Protein AF-A0AAN9UY65-F1 (afdb_monomer)

Nearest PDB structures (foldseek):
  5ulh-assembly1_C  TM=8.380E-01  e=9.231E-03  Homo sapiens
  7ynx-assembly2_B  TM=7.783E-01  e=1.994E-02  Homo sapiens
  9dgg-assembly1_K  TM=6.405E-01  e=1.273E-02  Homo sapiens
  8grm-assembly1_M  TM=5.907E-01  e=2.418E-02  Homo sapiens
  4wz0-assembly1_A  TM=4.725E-01  e=8.731E-02  Legionella pneumophila str. Paris

Radius of gyration: 36.53 Å; Cα contacts (8 Å, |Δi|>4): 226; chains: 1; bounding box: 72×38×144 Å

pLDDT: mean 71.81, std 20.82, range [30.22, 96.44]

InterPro domains:
  IPR001841 Zinc finger, RING-type [PS50089] (54-108)
  IPR001841 Zinc finger, RING-type [SM00184] (54-107)
  IPR013083 Zinc finger, RING/FYVE/PHD-type [G3DSA:3.30.40.10] (15-112)
  IPR024766 Zinc finger, RING-H2-type [PF12678] (54-108)

Solvent-accessible surface area (backbone atoms only — not comparable to full-atom values): 13837 Å² total; per-residue (Å²): 140,81,83,79,78,82,79,79,79,79,77,78,74,76,66,55,82,57,52,71,41,58,67,42,44,46,67,72,56,49,71,50,34,46,87,76,23,44,75,56,87,66,55,97,63,45,51,66,39,56,55,23,43,16,84,82,78,61,84,33,28,38,40,56,64,36,57,93,86,37,71,76,51,92,75,35,33,60,39,20,25,50,45,73,84,39,43,44,31,30,36,70,58,48,54,59,48,49,76,81,35,83,42,39,90,87,80,59,51,55,51,55,30,93,93,37,75,60,72,72,58,80,38,48,77,66,56,51,88,52,42,23,56,55,42,33,52,51,52,60,56,69,70,49,79,35,53,79,57,62,78,74,63,80,82,79,68,79,79,77,74,76,82,78,78,79,84,80,84,80,84,78,82,83,86,89,85,87,83,82,89,84,84,87,80,86,84,88,86,89,87,86,82,86,89,83,86,88,84,90,87,89,88,86,84,87,79,83,135

Secondary structure (DSSP, 8-state):
--------------PPPPEEE---BHHHHHTTB-TTSPBS---TT--EEE--B-TTT-SSB-S---TTT----TTSPS-EEE-TTSBEEEHHHHHHHHHH-SS-TTT----EETTEEPP--EES-S-TTTHHHHHHHHHHHHTSPPTTTTTSS---PPP-PPPPPPPPPP---------------------------------------

Foldseek 3Di:
DDDPDDDPPPPPPPQPDEAEDAAQQQVVVLVQADLLQAGPDDDVSYHYAYQHAAPQPSQAGELQGNLVPDWRDPRHAAWWFAALRRGIHRPVRVVVVCVPAQADPPPRDGSAAPVGHDDRDTANPDTNVCNSVVSNVVVVSNVDNGRVRVVPDPPPDDPPDDDDDDDDDDDDDDDDDDDDDDDYDDDDDDDDDDDDDDDDDDDDDDDDD

Mean predicted aligned error: 17.43 Å

Structure (mmCIF, N/CA/C/O backbone):
data_AF-A0AAN9UY65-F1
#
_entry.id   AF-A0AAN9UY65-F1
#
loop_
_atom_site.group_PDB
_atom_site.id
_atom_site.type_symbol
_atom_site.label_atom_id
_atom_site.label_alt_id
_atom_site.label_comp_id
_atom_site.label_asym_id
_atom_site.label_entity_id
_atom_site.label_seq_id
_atom_site.pdbx_PDB_ins_code
_atom_site.Cartn_x
_atom_site.Cartn_y
_atom_site.Cartn_z
_atom_site.occupancy
_atom_site.B_iso_or_equiv
_atom_site.auth_seq_id
_atom_site.auth_comp_id
_atom_site.auth_asym_id
_atom_site.auth_atom_id
_atom_site.pdbx_PDB_model_num
ATOM 1 N N . MET A 1 1 ? -27.401 3.797 62.792 1.00 40.25 1 MET A N 1
ATOM 2 C CA . MET A 1 1 ? -27.714 4.320 61.440 1.00 40.25 1 MET A CA 1
ATOM 3 C C . MET A 1 1 ? -26.490 4.017 60.617 1.00 40.25 1 MET A C 1
ATOM 5 O O . MET A 1 1 ? -25.556 4.807 60.569 1.00 40.25 1 MET A O 1
ATOM 9 N N . ASP A 1 2 ? -26.460 2.801 60.101 1.00 40.91 2 ASP A N 1
ATOM 10 C CA . ASP A 1 2 ? -25.235 2.157 59.663 1.00 40.91 2 ASP A CA 1
ATOM 11 C C . ASP A 1 2 ? -25.218 2.195 58.144 1.00 40.91 2 ASP A C 1
ATOM 13 O O . ASP A 1 2 ? -25.876 1.404 57.472 1.00 40.91 2 ASP A O 1
ATOM 17 N N . HIS A 1 3 ? -24.511 3.184 57.602 1.00 45.97 3 HIS A N 1
ATOM 18 C CA . HIS A 1 3 ? -24.307 3.298 56.167 1.00 45.97 3 HIS A CA 1
ATOM 19 C C . HIS A 1 3 ? -23.228 2.304 55.737 1.00 45.97 3 HIS A C 1
ATOM 21 O O . HIS A 1 3 ? -22.036 2.605 55.754 1.00 45.97 3 HIS A O 1
ATOM 27 N N . GLN A 1 4 ? -23.661 1.102 55.355 1.00 43.66 4 GLN A N 1
ATOM 28 C CA . GLN A 1 4 ? -22.825 0.179 54.597 1.00 43.66 4 GLN A CA 1
ATOM 29 C C . GLN A 1 4 ? -22.599 0.759 53.198 1.00 43.66 4 GLN A C 1
ATOM 31 O O . GLN A 1 4 ? -23.492 0.754 52.355 1.00 43.66 4 GLN A O 1
ATOM 36 N N . THR A 1 5 ? -21.400 1.288 52.963 1.00 51.50 5 THR A N 1
ATOM 37 C CA . THR A 1 5 ? -20.967 1.732 51.636 1.00 51.50 5 THR A CA 1
ATOM 38 C C . THR A 1 5 ? -20.728 0.511 50.751 1.00 51.50 5 THR A C 1
ATOM 40 O O . THR A 1 5 ? -19.749 -0.211 50.950 1.00 51.50 5 THR A O 1
ATOM 43 N N . GLU A 1 6 ? -21.595 0.284 49.763 1.00 47.38 6 GLU A N 1
ATOM 44 C CA . GLU A 1 6 ? -21.365 -0.727 48.728 1.00 47.38 6 GLU A CA 1
ATOM 45 C C . GLU A 1 6 ? -20.066 -0.423 47.969 1.00 47.38 6 GLU A C 1
ATOM 47 O O . GLU A 1 6 ? -19.933 0.600 47.292 1.00 47.38 6 GLU A O 1
ATOM 52 N N . GLN A 1 7 ? -19.088 -1.324 48.074 1.00 45.47 7 GLN A N 1
ATOM 53 C CA . GLN A 1 7 ? -17.876 -1.258 47.266 1.00 45.47 7 GLN A CA 1
ATOM 54 C C . GLN A 1 7 ? -18.204 -1.704 45.840 1.00 45.47 7 GLN A C 1
ATOM 56 O O . GLN A 1 7 ? -18.296 -2.897 45.549 1.00 45.47 7 GLN A O 1
ATOM 61 N N . ILE A 1 8 ? -18.367 -0.731 44.943 1.00 49.31 8 ILE A N 1
ATOM 62 C CA . ILE A 1 8 ? -18.559 -0.976 43.512 1.00 49.31 8 ILE A CA 1
ATOM 63 C C . ILE A 1 8 ? -17.278 -1.611 42.958 1.00 49.31 8 ILE A C 1
ATOM 65 O O . ILE A 1 8 ? -16.269 -0.939 42.739 1.00 49.31 8 ILE A O 1
ATOM 69 N N . HIS A 1 9 ? -17.325 -2.925 42.742 1.00 41.69 9 HIS A N 1
ATOM 70 C CA . HIS A 1 9 ? -16.196 -3.722 42.273 1.00 41.69 9 HIS A CA 1
ATOM 71 C C . HIS A 1 9 ? -15.925 -3.443 40.784 1.00 41.69 9 HIS A C 1
ATOM 73 O O . HIS A 1 9 ? -16.392 -4.171 39.902 1.00 41.69 9 HIS A O 1
ATOM 79 N N . PHE A 1 10 ? -15.163 -2.382 40.498 1.00 41.84 10 PHE A N 1
ATOM 80 C CA . PHE A 1 10 ? -14.649 -2.094 39.158 1.00 41.84 10 PHE A CA 1
ATOM 81 C C . PHE A 1 10 ? -13.774 -3.263 38.687 1.00 41.84 10 PHE A C 1
ATOM 83 O O . PHE A 1 10 ? -12.593 -3.356 39.016 1.00 41.84 10 PHE A O 1
ATOM 90 N N . HIS A 1 11 ? -14.364 -4.168 37.906 1.00 42.75 11 HIS A N 1
ATOM 91 C CA . HIS A 1 11 ? -13.610 -5.161 37.157 1.00 42.75 11 HIS A CA 1
ATOM 92 C C . HIS A 1 11 ? -12.842 -4.421 36.067 1.00 42.75 11 HIS A C 1
ATOM 94 O O . HIS A 1 11 ? -13.397 -4.061 35.027 1.00 42.75 11 HIS A O 1
ATOM 100 N N . SER A 1 12 ? -11.561 -4.161 36.324 1.00 51.19 12 SER A N 1
ATOM 101 C CA . SER A 1 12 ? -10.628 -3.687 35.314 1.00 51.19 12 SER A CA 1
ATOM 102 C C . SER A 1 12 ? -10.428 -4.807 34.296 1.00 51.19 12 SER A C 1
ATOM 104 O O . SER A 1 12 ? -9.550 -5.656 34.463 1.00 51.19 12 SER A O 1
ATOM 106 N N . TYR A 1 13 ? -11.260 -4.827 33.256 1.00 50.50 13 TYR A N 1
ATOM 107 C CA . TYR A 1 13 ? -10.994 -5.621 32.068 1.00 50.50 13 TYR A CA 1
ATOM 108 C C . TYR A 1 13 ? -9.688 -5.104 31.469 1.00 50.50 13 TYR A C 1
ATOM 110 O O . TYR A 1 1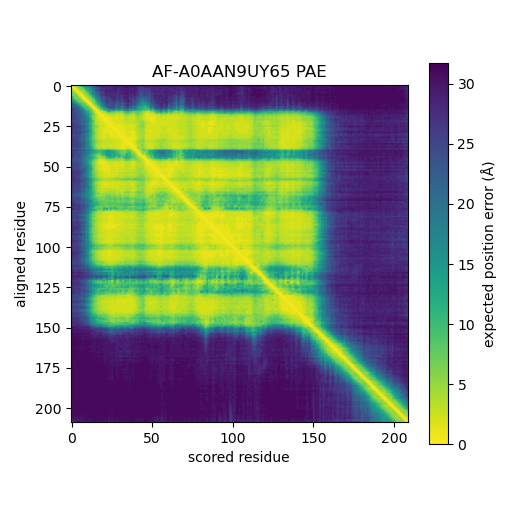3 ? -9.655 -4.036 30.858 1.00 50.50 13 TYR A O 1
ATOM 118 N N . ALA A 1 14 ? -8.601 -5.841 31.694 1.00 53.56 14 ALA A N 1
ATOM 119 C CA . ALA A 1 14 ? -7.383 -5.656 30.932 1.00 53.56 14 ALA A CA 1
ATOM 120 C C . ALA A 1 14 ? -7.750 -5.931 29.472 1.00 53.56 14 ALA A C 1
ATOM 122 O O . ALA A 1 14 ? -8.108 -7.054 29.126 1.00 53.56 14 ALA A O 1
ATOM 123 N N . ALA A 1 15 ? -7.758 -4.886 28.645 1.00 60.56 15 ALA A N 1
ATOM 124 C CA . ALA A 1 15 ? -7.915 -5.061 27.213 1.00 60.56 15 ALA A CA 1
ATOM 125 C C . ALA A 1 15 ? -6.692 -5.839 26.716 1.00 60.56 15 ALA A C 1
ATOM 127 O O . ALA A 1 15 ? -5.563 -5.410 26.967 1.00 60.56 15 ALA A O 1
ATOM 128 N N . ASP A 1 16 ? -6.923 -6.975 26.055 1.00 67.50 16 ASP A N 1
ATOM 129 C CA . ASP A 1 16 ? -5.848 -7.767 25.462 1.00 67.50 16 ASP A CA 1
ATOM 130 C C . ASP A 1 16 ? -5.015 -6.887 24.520 1.00 67.50 16 ASP A C 1
ATOM 132 O O . ASP A 1 16 ? -5.551 -6.024 23.813 1.00 67.50 16 ASP A O 1
ATOM 136 N N . GLU A 1 17 ? -3.694 -7.092 24.505 1.00 76.56 17 GLU A N 1
ATOM 137 C CA . GLU A 1 17 ? -2.816 -6.301 23.643 1.00 76.56 17 GLU A CA 1
ATOM 138 C C . GLU A 1 17 ? -3.248 -6.430 22.169 1.00 76.56 17 GLU A C 1
ATOM 140 O O . GLU A 1 17 ? -3.499 -7.539 21.678 1.00 76.56 17 GLU A O 1
ATOM 145 N N . PRO A 1 18 ? -3.342 -5.312 21.425 1.00 85.38 18 PRO A N 1
ATOM 146 C CA . PRO A 1 18 ? -3.857 -5.341 20.067 1.00 85.38 18 PRO A CA 1
ATOM 147 C C . PRO A 1 18 ? -2.936 -6.136 19.146 1.00 85.38 18 PRO A C 1
ATOM 149 O O . PRO A 1 18 ? -1.711 -5.977 19.167 1.00 85.38 18 PRO A O 1
ATOM 152 N N . ARG A 1 19 ? -3.519 -6.936 18.245 1.00 88.94 19 ARG A N 1
ATOM 153 C CA . ARG A 1 19 ? -2.729 -7.685 17.261 1.00 88.94 19 ARG A CA 1
ATOM 154 C C . ARG A 1 19 ? -2.054 -6.721 16.294 1.00 88.94 19 ARG A C 1
ATOM 156 O O . ARG A 1 19 ? -2.689 -6.152 15.404 1.00 88.94 19 ARG A O 1
ATOM 163 N N . LYS A 1 20 ? -0.743 -6.578 16.453 1.00 91.75 20 LYS A N 1
ATOM 164 C CA . LYS A 1 20 ? 0.109 -5.764 15.592 1.00 91.75 20 LYS A CA 1
ATOM 165 C C . LYS A 1 20 ? 0.406 -6.494 14.276 1.00 91.75 20 LYS A C 1
ATOM 167 O O . LYS A 1 20 ? 0.669 -7.696 14.268 1.00 91.75 20 LYS A O 1
ATOM 172 N N . VAL A 1 21 ? 0.362 -5.769 13.161 1.00 93.56 21 VAL A N 1
ATOM 173 C CA . VAL A 1 21 ? 0.676 -6.268 11.812 1.00 93.56 21 VAL A CA 1
ATOM 174 C C . VAL A 1 21 ? 1.764 -5.383 11.211 1.00 93.56 21 VAL A C 1
ATOM 176 O O . VAL A 1 21 ? 1.535 -4.200 10.970 1.00 93.56 21 VAL A O 1
ATOM 179 N N . GLU A 1 22 ? 2.945 -5.961 10.983 1.00 94.75 22 GLU A N 1
ATOM 180 C CA . GLU A 1 22 ? 4.178 -5.232 10.619 1.00 94.75 22 GLU A CA 1
ATOM 181 C C . GLU A 1 22 ? 4.760 -5.652 9.252 1.00 94.75 22 GLU A C 1
ATOM 183 O O . GLU A 1 22 ? 5.847 -5.236 8.862 1.00 94.75 22 GLU A O 1
ATOM 188 N N . THR A 1 23 ? 4.043 -6.493 8.503 1.00 95.56 23 THR A N 1
ATOM 189 C CA . THR A 1 23 ? 4.459 -6.977 7.176 1.00 95.56 23 THR A CA 1
ATOM 190 C C . THR A 1 23 ? 4.170 -5.944 6.090 1.00 95.56 23 THR A C 1
ATOM 192 O O . THR A 1 23 ? 3.098 -5.352 6.092 1.00 95.56 23 THR A O 1
ATOM 195 N N . ASN A 1 24 ? 5.070 -5.747 5.119 1.00 94.81 24 ASN A N 1
ATOM 196 C CA . ASN A 1 24 ? 4.785 -4.927 3.931 1.00 94.81 24 ASN A CA 1
ATOM 197 C C . ASN A 1 24 ? 4.210 -5.738 2.751 1.00 94.81 24 ASN A C 1
ATOM 199 O O . ASN A 1 24 ? 4.043 -5.196 1.656 1.00 94.81 24 ASN A O 1
ATOM 203 N N . ASN A 1 25 ? 3.916 -7.026 2.960 1.00 95.12 25 ASN A N 1
ATOM 204 C CA . ASN A 1 25 ? 3.235 -7.881 1.994 1.00 95.12 25 ASN A CA 1
ATOM 205 C C . ASN A 1 25 ? 1.714 -7.690 2.104 1.00 95.12 25 ASN A C 1
ATOM 207 O O . ASN A 1 25 ? 1.067 -8.190 3.024 1.00 95.12 25 ASN A O 1
ATOM 211 N N . ILE A 1 26 ? 1.140 -6.993 1.128 1.00 93.44 26 ILE A N 1
ATOM 212 C CA . ILE A 1 26 ? -0.278 -6.639 1.079 1.00 93.44 26 ILE A CA 1
ATOM 213 C C . ILE A 1 26 ? -1.182 -7.867 1.014 1.00 93.44 26 ILE A C 1
ATOM 215 O O . ILE A 1 26 ? -2.260 -7.821 1.590 1.00 93.44 26 ILE A O 1
ATOM 219 N N . HIS A 1 27 ? -0.759 -8.989 0.424 1.00 92.88 27 HIS A N 1
ATOM 220 C CA . HIS A 1 27 ? -1.598 -10.194 0.415 1.00 92.88 27 HIS A CA 1
ATOM 221 C C . HIS A 1 27 ? -1.936 -10.665 1.841 1.00 92.88 27 HIS A C 1
ATOM 223 O O . HIS A 1 27 ? -3.094 -10.957 2.115 1.00 92.88 27 HIS A O 1
ATOM 229 N N . GLN A 1 28 ? -0.963 -10.626 2.761 1.00 93.81 28 GLN A N 1
ATOM 230 C CA . GLN A 1 28 ? -1.156 -10.970 4.179 1.00 93.81 28 GLN A CA 1
ATOM 231 C C . GLN A 1 28 ? -2.003 -9.929 4.924 1.00 93.81 28 GLN A C 1
ATOM 233 O O . GLN A 1 28 ? -2.725 -10.250 5.861 1.00 93.81 28 GLN A O 1
ATOM 238 N N . ILE A 1 29 ? -1.920 -8.662 4.518 1.00 93.38 29 ILE A N 1
ATOM 239 C CA . ILE A 1 29 ? -2.721 -7.578 5.094 1.00 93.38 29 ILE A CA 1
ATOM 240 C C . ILE A 1 29 ? -4.186 -7.687 4.648 1.00 93.38 29 ILE A C 1
ATOM 242 O O . ILE A 1 29 ? -5.092 -7.483 5.452 1.00 93.38 29 ILE A O 1
ATOM 246 N N . LEU A 1 30 ? -4.436 -8.043 3.387 1.00 92.62 30 LEU A N 1
ATOM 247 C CA . LEU A 1 30 ? -5.781 -8.181 2.825 1.00 92.62 30 LEU A CA 1
ATOM 248 C C . LEU A 1 30 ? -6.577 -9.344 3.437 1.00 92.62 30 LEU A C 1
ATOM 250 O O . LEU A 1 30 ? -7.805 -9.325 3.379 1.00 92.62 30 LEU A O 1
ATOM 254 N N . GLU A 1 31 ? -5.919 -10.306 4.091 1.00 92.88 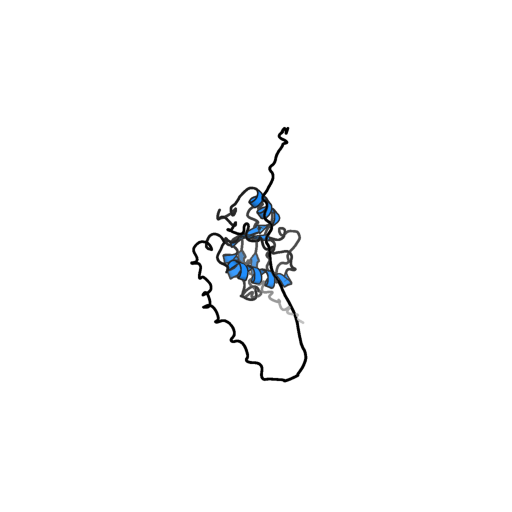31 GLU A N 1
ATOM 255 C CA . GLU A 1 31 ? -6.584 -11.352 4.884 1.00 92.88 31 GLU A CA 1
ATOM 256 C C . GLU A 1 31 ? -7.465 -10.764 6.000 1.00 92.88 31 GLU A C 1
ATOM 258 O O . GLU A 1 31 ? -8.528 -11.317 6.294 1.00 92.88 31 GLU A O 1
ATOM 263 N N . PHE A 1 32 ? -7.086 -9.610 6.563 1.00 92.25 32 PHE A N 1
ATOM 264 C CA . PHE A 1 32 ? -7.837 -8.910 7.613 1.00 92.25 32 PHE A CA 1
ATOM 265 C C . PHE A 1 32 ? -9.081 -8.165 7.101 1.00 92.25 32 PHE A C 1
ATOM 267 O O . PHE A 1 32 ? -9.887 -7.718 7.918 1.00 92.25 32 PHE A O 1
ATOM 274 N N . PHE A 1 33 ? -9.264 -8.046 5.781 1.00 92.12 33 PHE A N 1
ATOM 275 C CA . PHE A 1 33 ? -10.364 -7.298 5.171 1.00 92.12 33 PHE A CA 1
ATOM 276 C C . PHE A 1 33 ? -11.358 -8.212 4.434 1.00 92.12 33 PHE A C 1
ATOM 278 O O . PHE A 1 33 ? -10.963 -9.167 3.750 1.00 92.12 33 PHE A O 1
ATOM 285 N N . ASP A 1 34 ? -12.655 -7.937 4.577 1.00 91.81 34 ASP A N 1
ATOM 286 C CA . ASP A 1 34 ? -13.732 -8.547 3.785 1.00 91.81 34 ASP A CA 1
ATOM 287 C C . ASP A 1 34 ? -13.742 -8.010 2.345 1.00 91.81 34 ASP A C 1
ATOM 289 O O . ASP A 1 34 ? -12.881 -7.211 1.957 1.00 91.81 34 ASP A O 1
ATOM 293 N N . ASP A 1 35 ? -14.612 -8.544 1.495 1.00 89.69 35 ASP A N 1
ATOM 294 C CA . ASP A 1 35 ? -14.575 -8.283 0.050 1.00 89.69 35 ASP A CA 1
ATOM 295 C C . ASP A 1 35 ? -15.138 -6.901 -0.316 1.00 89.69 35 ASP A C 1
ATOM 297 O O . ASP A 1 35 ? -14.793 -6.338 -1.356 1.00 89.69 35 ASP A O 1
ATOM 301 N N . GLU A 1 36 ? -15.867 -6.295 0.617 1.00 88.69 36 GLU A N 1
ATOM 302 C CA . GLU A 1 36 ? -16.275 -4.894 0.670 1.00 88.69 36 GLU A CA 1
ATOM 303 C C . GLU A 1 36 ? -15.153 -3.953 1.157 1.00 88.69 36 GLU A C 1
ATOM 305 O O . GLU A 1 36 ? -15.332 -2.734 1.171 1.00 88.69 36 GLU A O 1
ATOM 310 N N . GLY A 1 37 ? -13.998 -4.495 1.557 1.00 87.75 37 GLY A N 1
ATOM 311 C CA . GLY A 1 37 ? -12.819 -3.746 1.996 1.00 87.75 37 GLY A CA 1
ATOM 312 C C . GLY A 1 37 ? -12.875 -3.232 3.437 1.00 87.75 37 GLY A C 1
ATOM 313 O O . GLY A 1 37 ? -12.041 -2.414 3.835 1.00 87.75 37 GLY A O 1
ATOM 314 N N . LYS A 1 38 ? -13.821 -3.709 4.249 1.00 89.00 38 LYS A N 1
ATOM 315 C CA . LYS A 1 38 ? -13.934 -3.402 5.682 1.00 89.00 38 LYS A CA 1
ATOM 316 C C . LYS A 1 38 ? -13.153 -4.421 6.508 1.00 89.00 38 LYS A C 1
ATOM 318 O O . LYS A 1 38 ? -12.800 -5.500 6.044 1.00 89.00 38 LYS A O 1
ATOM 323 N N . LEU A 1 39 ? -12.822 -4.063 7.747 1.00 89.19 39 LEU A N 1
ATOM 324 C CA . LEU A 1 39 ? -12.061 -4.944 8.635 1.00 89.19 39 LEU A CA 1
ATOM 325 C C . LEU A 1 39 ? -12.958 -6.038 9.217 1.00 89.19 39 LEU A C 1
ATOM 327 O O . LEU A 1 39 ? -13.976 -5.745 9.842 1.00 89.19 39 LEU A O 1
ATOM 331 N N . LYS A 1 40 ? -12.537 -7.296 9.060 1.00 89.19 40 LYS A N 1
ATOM 332 C CA . LYS A 1 40 ? -13.247 -8.465 9.595 1.00 89.19 40 LYS A CA 1
ATOM 333 C C . LYS A 1 40 ? -13.271 -8.436 11.124 1.00 89.19 40 LYS A C 1
ATOM 335 O O . LYS A 1 40 ? -12.243 -8.179 11.746 1.00 89.19 40 LYS A O 1
ATOM 340 N N . ASN A 1 41 ? -14.425 -8.792 11.694 1.00 69.75 41 ASN A N 1
ATOM 341 C CA . ASN A 1 41 ? -14.636 -9.215 13.085 1.00 69.75 41 ASN A CA 1
ATOM 342 C C . ASN A 1 41 ? -13.782 -8.479 14.136 1.00 69.75 41 ASN A C 1
ATOM 344 O O . ASN A 1 41 ? -12.835 -9.050 14.677 1.00 69.75 41 ASN A O 1
ATOM 348 N N . GLN A 1 42 ? -14.149 -7.237 14.466 1.00 67.06 42 GLN A N 1
ATOM 349 C CA . GLN A 1 42 ? -13.571 -6.510 15.602 1.00 67.06 42 GLN A CA 1
ATOM 350 C C . GLN A 1 42 ? -14.545 -6.493 16.790 1.00 67.06 42 GLN A C 1
ATOM 352 O O . GLN A 1 42 ? -15.409 -5.617 16.839 1.00 67.06 42 GLN A O 1
ATOM 357 N N . PRO A 1 43 ? -14.455 -7.445 17.739 1.00 65.56 43 PRO A N 1
ATOM 358 C CA . PRO A 1 43 ? -15.098 -7.282 19.039 1.00 65.56 43 PRO A CA 1
ATOM 359 C C . PRO A 1 43 ? -14.411 -6.142 19.807 1.00 65.56 43 PRO A C 1
ATOM 361 O O . PRO A 1 43 ? -13.216 -5.905 19.642 1.00 65.56 43 PRO A O 1
ATOM 364 N N . ASP A 1 44 ? -15.128 -5.449 20.692 1.00 66.88 44 ASP A N 1
ATOM 365 C CA . ASP A 1 44 ? -14.560 -4.294 21.406 1.00 66.88 44 ASP A CA 1
ATOM 366 C C . ASP A 1 44 ? -13.345 -4.620 22.288 1.00 66.88 44 ASP A C 1
ATOM 368 O O . ASP A 1 44 ? -12.544 -3.731 22.579 1.00 66.88 44 ASP A O 1
ATOM 372 N N . THR A 1 45 ? -13.182 -5.890 22.661 1.00 63.09 45 THR A N 1
ATOM 373 C CA . THR A 1 45 ? -12.065 -6.413 23.455 1.00 63.09 45 THR A CA 1
ATOM 374 C C . THR A 1 45 ? -10.797 -6.709 22.651 1.00 63.09 45 THR A C 1
ATOM 376 O O . THR A 1 45 ? -9.750 -6.901 23.261 1.00 63.09 45 THR A O 1
ATOM 379 N N . TYR A 1 46 ? -10.851 -6.760 21.313 1.00 69.94 46 TYR A N 1
ATOM 380 C CA . TYR A 1 46 ? -9.703 -7.139 20.480 1.00 69.94 46 TYR A CA 1
ATOM 381 C C . TYR A 1 46 ? -9.729 -6.454 19.112 1.00 69.94 46 TYR A C 1
ATOM 383 O O . TYR A 1 46 ? -10.662 -6.610 18.324 1.00 69.94 46 TYR A O 1
ATOM 391 N N . TYR A 1 47 ? -8.654 -5.733 18.792 1.00 83.56 47 TYR A N 1
ATOM 392 C CA . TYR A 1 47 ? -8.517 -5.011 17.531 1.00 83.56 47 TYR A CA 1
ATOM 393 C C . TYR A 1 47 ? -7.124 -5.169 16.919 1.00 83.56 47 TYR A C 1
ATOM 395 O O . TYR A 1 47 ? -6.139 -5.483 17.588 1.00 83.56 47 TYR A O 1
ATOM 403 N N . VAL A 1 48 ? -7.054 -4.942 15.607 1.00 88.38 48 VAL A N 1
ATOM 404 C CA . VAL A 1 48 ? -5.817 -5.023 14.822 1.00 88.38 48 VAL A CA 1
ATOM 405 C C . VAL A 1 48 ? -5.192 -3.635 14.690 1.00 88.38 48 VAL A C 1
ATOM 407 O O . VAL A 1 48 ? -5.903 -2.649 14.471 1.00 88.38 48 VAL A O 1
ATOM 410 N N . VAL A 1 49 ? -3.863 -3.559 14.788 1.00 90.12 49 VAL A N 1
ATOM 411 C CA . VAL A 1 49 ? -3.072 -2.343 14.547 1.00 90.12 49 VAL A CA 1
ATOM 412 C C . VAL A 1 49 ? -2.084 -2.597 13.416 1.00 90.12 49 VAL A C 1
ATOM 414 O O . VAL A 1 49 ? -1.153 -3.389 13.550 1.00 90.12 49 VAL A O 1
ATOM 417 N N . PHE A 1 50 ? -2.253 -1.880 12.309 1.00 91.56 50 PHE A N 1
ATOM 418 C CA . PHE A 1 50 ? -1.282 -1.864 11.221 1.00 91.56 50 PHE A CA 1
ATOM 419 C C . PHE A 1 50 ? -0.128 -0.925 11.583 1.00 91.56 50 PHE A C 1
ATOM 421 O O . PHE A 1 50 ? -0.295 0.288 11.695 1.00 91.56 50 PHE A O 1
ATOM 428 N N . ALA A 1 51 ? 1.048 -1.505 11.790 1.00 92.62 51 ALA A N 1
ATOM 429 C CA . ALA A 1 51 ? 2.289 -0.815 12.112 1.00 92.62 51 ALA A CA 1
ATOM 430 C C . ALA A 1 51 ? 3.348 -1.234 11.087 1.00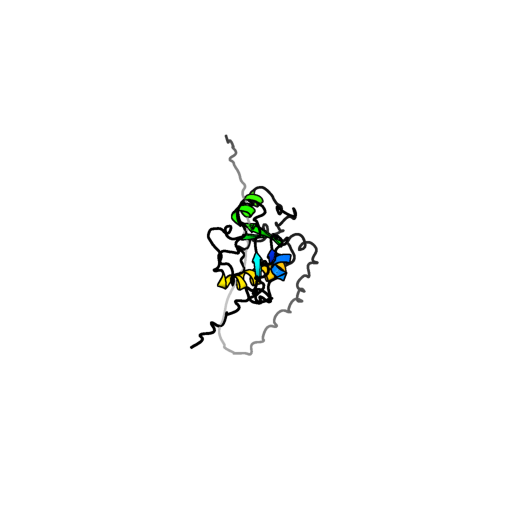 92.62 51 ALA A C 1
ATOM 432 O O . ALA A 1 51 ? 4.355 -1.848 11.418 1.00 92.62 51 ALA A O 1
ATOM 433 N N . ILE A 1 52 ? 3.038 -0.980 9.816 1.00 94.00 52 ILE A N 1
ATOM 434 C CA . ILE A 1 52 ? 3.783 -1.483 8.662 1.00 94.00 52 ILE A CA 1
ATOM 435 C C . ILE A 1 52 ? 4.877 -0.469 8.304 1.00 94.00 52 ILE A C 1
ATOM 437 O O . ILE A 1 52 ? 4.542 0.547 7.689 1.00 94.00 52 ILE A O 1
ATOM 441 N N . PRO A 1 53 ? 6.160 -0.685 8.643 1.00 94.62 53 PRO A N 1
ATOM 442 C CA . PRO A 1 53 ? 7.212 0.264 8.302 1.00 94.62 53 PRO A CA 1
ATOM 443 C C . PRO A 1 53 ? 7.407 0.336 6.783 1.00 94.62 53 PRO A C 1
ATOM 445 O O . PRO A 1 53 ? 7.376 -0.674 6.074 1.00 94.62 53 PRO A O 1
ATOM 448 N N . CYS A 1 54 ? 7.668 1.534 6.258 1.00 94.94 54 CYS A N 1
ATOM 449 C CA . CYS A 1 54 ? 8.097 1.678 4.870 1.00 94.94 54 CYS A CA 1
ATOM 450 C C . CYS A 1 54 ? 9.472 1.013 4.682 1.00 94.94 54 CYS A C 1
ATOM 452 O O . CYS A 1 54 ? 10.485 1.557 5.114 1.00 94.94 54 CYS A O 1
ATOM 454 N N . GLY A 1 55 ? 9.535 -0.128 3.988 1.00 94.00 55 GLY A N 1
ATOM 455 C CA . GLY A 1 55 ? 10.767 -0.915 3.800 1.00 94.00 55 GLY A CA 1
ATOM 456 C C . GLY A 1 55 ? 11.902 -0.255 2.994 1.00 94.00 55 GLY A C 1
ATOM 457 O O . GLY A 1 55 ? 12.854 -0.943 2.643 1.00 94.00 55 GLY A O 1
ATOM 458 N N . ILE A 1 56 ? 11.799 1.040 2.669 1.00 95.69 56 ILE A N 1
ATOM 459 C CA . ILE A 1 56 ? 12.838 1.831 1.985 1.00 95.69 56 ILE A CA 1
ATOM 460 C C . ILE A 1 56 ? 13.451 2.879 2.923 1.00 95.69 56 ILE A C 1
ATOM 462 O O . ILE A 1 56 ? 14.669 3.005 2.953 1.00 95.69 56 ILE A O 1
ATOM 466 N N . CYS A 1 57 ? 12.635 3.645 3.659 1.00 94.94 57 CYS A N 1
ATOM 467 C CA . CYS A 1 57 ? 13.132 4.679 4.577 1.00 94.94 57 CYS A CA 1
ATOM 468 C C . CYS A 1 57 ? 13.131 4.250 6.049 1.00 94.94 57 CYS A C 1
ATOM 470 O O . CYS A 1 57 ? 13.898 4.791 6.826 1.00 94.94 57 CYS A O 1
ATOM 472 N N . GLN A 1 58 ? 12.276 3.297 6.434 1.00 92.56 58 GLN A N 1
ATOM 473 C CA . GLN A 1 58 ? 12.065 2.804 7.803 1.00 92.56 58 GLN A CA 1
ATOM 474 C C . GLN A 1 58 ? 11.593 3.852 8.840 1.00 92.56 58 GLN A C 1
ATOM 476 O O . GLN A 1 58 ? 11.128 3.462 9.906 1.00 92.56 58 GLN A O 1
ATOM 481 N N . ASP A 1 59 ? 11.587 5.149 8.508 1.00 89.06 59 ASP A N 1
ATOM 482 C CA . ASP A 1 59 ? 11.239 6.254 9.419 1.00 89.06 59 ASP A CA 1
ATOM 483 C C . ASP A 1 59 ? 9.779 6.268 9.911 1.00 89.06 59 ASP A C 1
ATOM 485 O O . ASP A 1 59 ? 9.493 6.758 11.003 1.00 89.06 59 ASP A O 1
ATOM 489 N N . ARG A 1 60 ? 8.821 5.828 9.078 1.00 90.31 60 ARG A N 1
ATOM 490 C CA . ARG A 1 60 ? 7.374 5.914 9.363 1.00 90.31 60 ARG A CA 1
ATOM 491 C C . ARG A 1 60 ? 6.598 4.715 8.820 1.00 90.31 60 ARG A C 1
ATOM 493 O O . ARG A 1 60 ? 6.957 4.136 7.790 1.00 90.31 60 ARG A O 1
ATOM 500 N N . ASN A 1 61 ? 5.486 4.408 9.488 1.00 93.44 61 ASN A N 1
ATOM 501 C CA . ASN A 1 61 ? 4.531 3.385 9.064 1.00 93.44 61 ASN A CA 1
ATOM 502 C C . ASN A 1 61 ? 3.674 3.867 7.888 1.00 93.44 61 ASN A C 1
ATOM 504 O O . ASN A 1 61 ? 3.271 5.027 7.876 1.00 93.44 61 ASN A O 1
ATOM 508 N N . LEU A 1 62 ? 3.364 2.991 6.931 1.00 92.50 62 LEU A N 1
ATOM 509 C CA . LEU A 1 62 ? 2.498 3.294 5.785 1.00 92.50 62 LEU A CA 1
ATOM 510 C C . LEU A 1 62 ? 1.124 3.832 6.227 1.00 92.50 62 LEU A C 1
ATOM 512 O O . LEU A 1 62 ? 0.638 3.495 7.305 1.00 92.50 62 LEU A O 1
ATOM 516 N N . ALA A 1 63 ? 0.482 4.638 5.376 1.00 90.88 63 ALA A N 1
ATOM 517 C CA . ALA A 1 63 ? -0.827 5.255 5.625 1.00 90.88 63 ALA A CA 1
ATOM 518 C C . ALA A 1 63 ? -2.018 4.268 5.546 1.00 90.88 63 ALA A C 1
ATOM 520 O O . ALA A 1 63 ? -3.088 4.597 5.040 1.00 90.88 63 ALA A O 1
ATOM 521 N N . LEU A 1 64 ? -1.844 3.050 6.057 1.00 89.06 64 LEU A N 1
ATOM 522 C CA . LEU A 1 64 ? -2.898 2.058 6.223 1.00 89.06 64 LEU A CA 1
ATOM 523 C C . LEU A 1 64 ? -3.206 1.917 7.716 1.00 89.06 64 LEU A C 1
ATOM 525 O O . LEU A 1 64 ? -2.321 1.553 8.487 1.00 89.06 64 LEU A O 1
ATOM 529 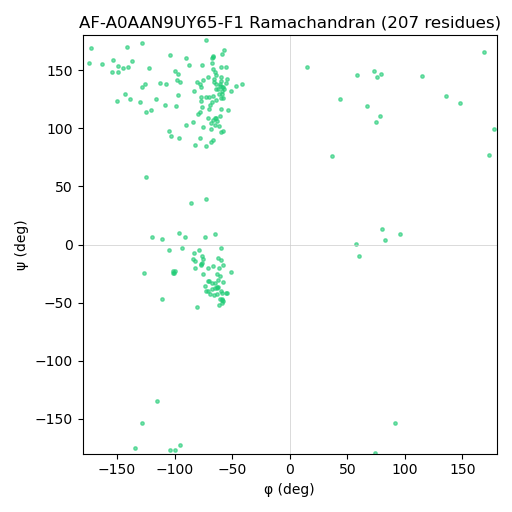N N . THR A 1 65 ? -4.443 2.196 8.131 1.00 88.12 65 THR A N 1
ATOM 530 C CA . THR A 1 65 ? -4.823 2.196 9.554 1.00 88.12 65 THR A CA 1
ATOM 531 C C . THR A 1 65 ? -6.053 1.333 9.824 1.00 88.12 65 THR A C 1
ATOM 533 O O . THR A 1 65 ? -6.682 0.798 8.910 1.00 88.12 65 THR A O 1
ATOM 536 N N . ASN A 1 66 ? -6.390 1.154 11.101 1.00 87.88 66 ASN A N 1
ATOM 537 C CA . ASN A 1 66 ? -7.668 0.582 11.504 1.00 87.88 66 ASN A CA 1
ATOM 538 C C . ASN A 1 66 ? -8.619 1.740 11.808 1.00 87.88 66 ASN A C 1
ATOM 540 O O . ASN A 1 66 ? -8.643 2.219 12.935 1.00 87.88 66 ASN A O 1
ATOM 544 N N . HIS A 1 67 ? -9.394 2.191 10.822 1.00 81.75 67 HIS A N 1
ATOM 545 C CA . HIS A 1 67 ? -10.180 3.426 10.922 1.00 81.75 67 HIS A CA 1
ATOM 546 C C . HIS A 1 67 ? -11.189 3.479 12.090 1.00 81.75 67 HIS A C 1
ATOM 548 O O . HIS A 1 67 ? -11.598 4.573 12.476 1.00 81.75 67 HIS A O 1
ATOM 554 N N . TYR A 1 68 ? -11.553 2.338 12.690 1.00 78.75 68 TYR A N 1
ATOM 555 C CA . TYR A 1 68 ? -12.395 2.273 13.892 1.00 78.75 68 TYR A CA 1
ATOM 556 C C . TYR A 1 68 ? -11.668 2.660 15.191 1.00 78.75 68 TYR A C 1
ATOM 558 O O . TYR A 1 68 ? -12.317 3.066 16.154 1.00 78.75 68 TYR A O 1
ATOM 566 N N . LYS A 1 69 ? -10.337 2.510 15.249 1.00 79.75 69 LYS A N 1
ATOM 567 C CA . LYS A 1 69 ? -9.520 2.737 16.461 1.00 79.75 69 LYS A CA 1
ATOM 568 C C . LYS A 1 69 ? -8.352 3.715 16.231 1.00 79.75 69 LYS A C 1
ATOM 570 O O . LYS A 1 69 ? -7.901 4.351 17.177 1.00 79.75 69 LYS A O 1
ATOM 575 N N . THR A 1 70 ? -7.863 3.861 14.996 1.00 77.31 70 THR A N 1
ATOM 576 C CA . THR A 1 70 ? -6.749 4.738 14.602 1.00 77.31 70 THR A CA 1
ATOM 577 C C . THR A 1 70 ? -7.017 5.460 13.275 1.00 77.31 70 THR A C 1
ATOM 579 O O . THR A 1 70 ? -7.264 4.853 12.231 1.00 77.31 70 THR A O 1
ATOM 582 N N . GLN A 1 71 ? -6.923 6.789 13.300 1.00 76.94 71 GLN A N 1
ATOM 583 C CA . GLN A 1 71 ? -7.007 7.633 12.104 1.00 76.94 71 GLN A CA 1
ATOM 584 C C . GLN A 1 71 ? -5.627 7.799 11.452 1.00 76.94 71 GLN A C 1
ATOM 586 O O . GLN A 1 71 ? -4.596 7.734 12.129 1.00 76.94 71 GLN A O 1
ATOM 591 N N . ARG A 1 72 ? -5.605 8.060 10.141 1.00 80.19 72 ARG A N 1
ATOM 592 C CA . ARG A 1 72 ? -4.419 8.582 9.443 1.00 80.19 72 ARG A CA 1
ATOM 593 C C . ARG A 1 72 ? -4.036 9.934 10.055 1.00 80.19 72 ARG A C 1
ATOM 595 O O . ARG A 1 72 ? -4.897 10.754 10.360 1.00 80.19 72 ARG A O 1
ATOM 602 N N . THR A 1 73 ? -2.743 10.175 10.253 1.00 80.56 73 THR A N 1
ATOM 603 C CA . THR A 1 73 ? -2.231 11.428 10.839 1.00 80.56 73 THR A CA 1
ATOM 604 C C . THR A 1 73 ? -0.948 11.846 10.132 1.00 80.56 73 THR A C 1
ATOM 606 O O . THR A 1 73 ? -0.336 11.052 9.430 1.00 80.56 73 THR A O 1
ATOM 609 N N . ARG A 1 74 ? -0.447 13.063 10.377 1.00 74.06 74 ARG A N 1
ATOM 610 C CA . ARG A 1 74 ? 0.867 13.490 9.849 1.00 74.06 74 ARG A CA 1
ATOM 611 C C . ARG A 1 74 ? 2.049 12.619 10.320 1.00 74.06 74 ARG A C 1
ATOM 613 O O . ARG A 1 74 ? 3.134 12.736 9.754 1.00 74.06 74 ARG A O 1
ATOM 620 N N . ALA A 1 75 ? 1.852 11.771 11.336 1.00 75.25 75 ALA A N 1
ATOM 621 C CA . ALA A 1 75 ? 2.845 10.811 11.812 1.00 75.25 75 ALA A CA 1
ATOM 622 C C . ALA A 1 75 ? 2.886 9.512 10.984 1.00 75.25 75 ALA A C 1
ATOM 624 O O . ALA A 1 75 ? 3.913 8.831 10.996 1.00 75.25 75 ALA A O 1
ATOM 625 N N . THR A 1 76 ? 1.831 9.176 10.227 1.00 81.00 76 THR A N 1
ATOM 626 C CA . THR A 1 76 ? 1.964 8.136 9.197 1.00 81.00 76 THR A CA 1
ATOM 627 C C . THR A 1 76 ? 2.883 8.637 8.083 1.00 81.00 76 THR A C 1
ATOM 629 O O . THR A 1 76 ? 3.155 9.834 7.926 1.00 81.00 76 THR A O 1
ATOM 632 N N . HIS A 1 77 ? 3.412 7.700 7.309 1.00 82.44 77 HIS A N 1
ATOM 633 C CA . HIS A 1 77 ? 4.094 7.993 6.063 1.00 82.44 77 HIS A CA 1
ATOM 634 C C . HIS A 1 77 ? 3.131 8.721 5.107 1.00 82.44 77 HIS A C 1
ATOM 636 O O . HIS A 1 77 ? 1.915 8.719 5.308 1.00 82.44 77 HIS A O 1
ATOM 642 N N . GLU A 1 78 ? 3.670 9.343 4.058 1.00 86.94 78 GLU A N 1
ATOM 643 C CA . GLU A 1 78 ? 2.841 9.773 2.925 1.00 86.94 78 GLU A CA 1
ATOM 644 C C . GLU A 1 78 ? 2.076 8.580 2.317 1.00 86.94 78 GLU A C 1
ATOM 646 O O . GLU A 1 78 ? 2.424 7.423 2.593 1.00 86.94 78 GLU A O 1
ATOM 651 N N . ALA A 1 79 ? 1.098 8.871 1.454 1.00 90.56 79 ALA A N 1
ATOM 652 C CA . ALA A 1 79 ? 0.397 7.877 0.649 1.00 90.56 79 ALA A CA 1
ATOM 653 C C . ALA A 1 79 ? 1.363 6.814 0.080 1.00 90.56 79 ALA A C 1
ATOM 655 O O . ALA A 1 79 ? 2.501 7.099 -0.317 1.00 90.56 79 ALA A O 1
ATOM 656 N N . TYR A 1 80 ? 0.930 5.562 0.129 1.00 92.88 80 TYR A N 1
ATOM 657 C CA . TYR A 1 80 ? 1.697 4.383 -0.228 1.00 92.88 80 TYR A CA 1
ATOM 658 C C . TYR A 1 80 ? 1.254 3.848 -1.588 1.00 92.88 80 TYR A C 1
ATOM 660 O O . TYR A 1 80 ? 0.191 4.182 -2.101 1.00 92.88 80 TYR A O 1
ATOM 668 N N . ALA A 1 81 ? 2.085 3.004 -2.180 1.00 92.81 81 ALA A N 1
ATOM 669 C CA . ALA A 1 81 ? 1.768 2.334 -3.426 1.00 92.81 81 ALA A CA 1
ATOM 670 C C . ALA A 1 81 ? 2.273 0.891 -3.394 1.00 92.81 81 ALA A C 1
ATOM 672 O O . ALA A 1 81 ? 3.225 0.557 -2.674 1.00 92.81 81 ALA A O 1
ATOM 673 N N . VAL A 1 82 ? 1.605 0.026 -4.156 1.00 93.12 82 VAL A N 1
ATOM 674 C CA . VAL A 1 82 ? 1.791 -1.427 -4.103 1.00 93.12 82 VAL A CA 1
ATOM 675 C C . VAL A 1 82 ? 2.328 -1.926 -5.436 1.00 93.12 82 VAL A C 1
ATOM 677 O O . VAL A 1 82 ? 1.748 -1.683 -6.488 1.00 93.12 82 VAL A O 1
ATOM 680 N N . LEU A 1 83 ? 3.458 -2.631 -5.405 1.00 92.31 83 LEU A N 1
ATOM 681 C CA . LEU A 1 83 ? 4.023 -3.231 -6.613 1.00 92.31 83 LEU A CA 1
ATOM 682 C C . LEU A 1 83 ? 3.235 -4.491 -7.014 1.00 92.31 83 LEU A C 1
ATOM 684 O O . LEU A 1 83 ? 2.759 -5.200 -6.126 1.00 92.31 83 LEU A O 1
ATOM 688 N N . PRO A 1 84 ? 3.222 -4.893 -8.305 1.00 90.12 84 PRO A N 1
ATOM 689 C CA . PRO A 1 84 ? 2.542 -6.114 -8.774 1.00 90.12 84 PRO A CA 1
ATOM 690 C C . PRO A 1 84 ? 3.027 -7.440 -8.153 1.00 90.12 84 PRO A C 1
ATOM 692 O O . PRO A 1 84 ? 2.533 -8.509 -8.488 1.00 90.12 84 PRO A O 1
ATOM 695 N N . CYS A 1 85 ? 4.043 -7.401 -7.292 1.00 91.25 85 CYS A N 1
ATOM 696 C CA . CYS A 1 85 ? 4.512 -8.524 -6.484 1.00 91.25 85 CYS A CA 1
ATOM 697 C C . CYS A 1 85 ? 3.930 -8.538 -5.054 1.00 91.25 85 CYS A C 1
ATOM 699 O O . CYS A 1 85 ? 4.452 -9.279 -4.216 1.00 91.25 85 CYS A O 1
ATOM 701 N N . GLY A 1 86 ? 2.943 -7.683 -4.761 1.00 92.25 86 GLY A N 1
ATOM 702 C CA . GLY A 1 86 ? 2.247 -7.576 -3.477 1.00 92.25 86 GLY A CA 1
ATOM 703 C C . GLY A 1 86 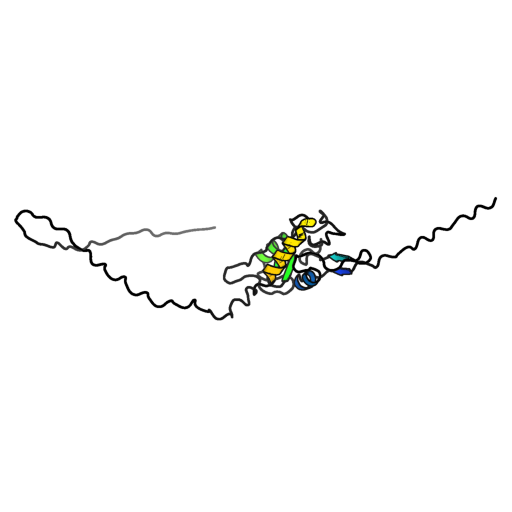? 2.953 -6.743 -2.403 1.00 92.25 86 GLY A C 1
ATOM 704 O O . GLY A 1 86 ? 2.469 -6.687 -1.282 1.00 92.25 86 GLY A O 1
ATOM 705 N N . HIS A 1 87 ? 4.090 -6.105 -2.695 1.00 95.12 87 HIS A N 1
ATOM 706 C CA . HIS A 1 87 ? 4.858 -5.358 -1.686 1.00 95.12 87 HIS A CA 1
ATOM 707 C C . HIS A 1 87 ? 4.534 -3.862 -1.715 1.00 95.12 87 HIS A C 1
ATOM 709 O O . HIS A 1 87 ? 4.633 -3.236 -2.775 1.00 95.12 87 HIS A O 1
ATOM 715 N N . ALA A 1 88 ? 4.202 -3.302 -0.550 1.00 94.81 88 ALA A N 1
ATOM 716 C CA . ALA A 1 88 ? 3.878 -1.891 -0.365 1.00 94.81 88 ALA A CA 1
ATOM 717 C C . ALA A 1 88 ? 5.039 -1.063 0.198 1.00 94.81 88 ALA A C 1
ATOM 719 O O . ALA A 1 88 ? 5.866 -1.548 0.978 1.00 94.81 88 ALA A O 1
ATOM 720 N N . PHE A 1 89 ? 5.062 0.211 -0.192 1.00 95.50 89 PHE A N 1
ATOM 721 C CA . PHE A 1 89 ? 6.059 1.209 0.197 1.00 95.50 89 PHE A CA 1
ATOM 722 C C . PHE A 1 89 ? 5.449 2.615 0.131 1.00 95.50 89 PHE A C 1
ATOM 724 O O . PHE A 1 89 ? 4.499 2.835 -0.617 1.00 95.50 89 PHE A O 1
ATOM 731 N N . GLY A 1 90 ? 6.031 3.590 0.834 1.00 94.69 90 GLY A N 1
ATOM 732 C CA . GLY A 1 90 ? 5.693 5.003 0.635 1.00 94.69 90 GLY A CA 1
ATOM 733 C C . GLY A 1 90 ? 5.927 5.429 -0.817 1.00 94.69 90 GLY A C 1
ATOM 734 O O . GLY A 1 90 ? 6.955 5.071 -1.404 1.00 94.69 90 GLY A O 1
ATOM 735 N N . TYR A 1 91 ? 4.984 6.166 -1.406 1.00 93.12 91 TYR A N 1
ATOM 736 C CA . TYR A 1 91 ? 4.948 6.429 -2.845 1.00 93.12 91 TYR A CA 1
ATOM 737 C C . TYR A 1 91 ? 6.221 7.110 -3.363 1.00 93.12 91 TYR A C 1
ATOM 739 O O . TYR A 1 91 ? 6.833 6.626 -4.319 1.00 93.12 91 TYR A O 1
ATOM 747 N N . ARG A 1 92 ? 6.699 8.179 -2.708 1.00 92.81 92 ARG A N 1
ATOM 748 C CA . ARG A 1 92 ? 7.903 8.900 -3.162 1.00 92.81 92 ARG A CA 1
ATOM 749 C C . ARG A 1 92 ? 9.158 8.065 -2.927 1.00 92.81 92 ARG A C 1
ATOM 751 O O . ARG A 1 92 ? 10.086 8.136 -3.732 1.00 92.81 92 ARG A O 1
ATOM 758 N N . CYS A 1 93 ? 9.178 7.236 -1.881 1.00 95.25 93 CYS A N 1
ATOM 759 C CA . CYS A 1 93 ? 10.266 6.294 -1.623 1.00 95.25 93 CYS A CA 1
ATOM 760 C C . CYS A 1 93 ? 10.414 5.270 -2.757 1.00 95.25 93 CYS A C 1
ATOM 762 O O . CYS A 1 93 ? 11.511 5.123 -3.301 1.00 95.25 93 CYS A O 1
ATOM 764 N N . VAL A 1 94 ? 9.328 4.593 -3.152 1.00 94.44 94 VAL A N 1
ATOM 765 C CA . VAL A 1 94 ? 9.386 3.579 -4.220 1.00 94.44 94 VAL A CA 1
ATOM 766 C C . VAL A 1 94 ? 9.542 4.202 -5.602 1.00 94.44 94 VAL A C 1
ATOM 768 O O . VAL A 1 94 ? 10.326 3.694 -6.400 1.00 94.44 94 VAL A O 1
ATOM 771 N N . HIS A 1 95 ? 8.924 5.356 -5.861 1.00 92.25 95 HIS A N 1
ATOM 772 C CA . HIS A 1 95 ? 9.146 6.114 -7.093 1.00 92.25 95 HIS A CA 1
ATOM 773 C C . HIS A 1 95 ? 10.627 6.513 -7.257 1.00 92.25 95 HIS A C 1
ATOM 775 O O . HIS A 1 95 ? 11.225 6.279 -8.308 1.00 92.25 95 HIS A O 1
ATOM 781 N N . LYS A 1 96 ? 11.266 7.040 -6.198 1.00 93.88 96 LYS A N 1
ATOM 782 C CA . LYS A 1 96 ? 12.705 7.367 -6.204 1.00 93.88 96 LYS A CA 1
ATOM 783 C C . LYS A 1 96 ? 13.577 6.122 -6.387 1.00 93.88 96 LYS A C 1
ATOM 785 O O . LYS A 1 96 ? 14.543 6.171 -7.144 1.00 93.88 96 LYS A O 1
ATOM 790 N N . TRP A 1 97 ? 13.247 5.017 -5.717 1.00 94.81 97 TRP A N 1
ATOM 791 C CA . TRP A 1 97 ? 13.968 3.749 -5.870 1.00 94.81 97 TRP A CA 1
ATOM 792 C C . TRP A 1 97 ? 13.944 3.255 -7.321 1.00 94.81 97 TRP A C 1
ATOM 794 O O . TRP A 1 97 ? 14.995 2.916 -7.873 1.00 94.81 97 TRP A O 1
ATOM 804 N N . LEU A 1 98 ? 12.763 3.262 -7.946 1.00 92.81 98 LEU A N 1
ATOM 805 C CA . LEU A 1 98 ? 12.538 2.722 -9.287 1.00 92.81 98 LEU A CA 1
ATOM 806 C C . LEU A 1 98 ? 13.171 3.548 -10.414 1.00 92.81 98 LEU A C 1
ATOM 808 O O . LEU A 1 98 ? 13.424 3.006 -11.490 1.00 92.81 98 LEU A O 1
ATOM 812 N N . TYR A 1 99 ? 13.487 4.820 -10.158 1.00 90.69 99 TYR A N 1
ATOM 813 C CA . TYR A 1 99 ? 14.269 5.651 -11.078 1.00 90.69 99 TYR A CA 1
ATOM 814 C C . TYR A 1 99 ? 15.689 5.094 -11.298 1.00 90.69 99 TYR A C 1
ATOM 816 O O . TYR A 1 99 ? 16.207 5.143 -12.411 1.00 90.69 99 TYR A O 1
ATOM 824 N N . GLY A 1 100 ? 16.307 4.529 -10.250 1.00 90.50 100 GLY A N 1
ATOM 825 C CA . GLY A 1 100 ? 17.640 3.911 -10.316 1.00 90.50 100 GLY A CA 1
ATOM 826 C C . GLY A 1 100 ? 17.644 2.379 -10.418 1.00 90.50 100 GLY A C 1
ATOM 827 O O . GLY A 1 100 ? 18.606 1.805 -10.919 1.00 90.50 100 GLY A O 1
ATOM 828 N N . ASN A 1 101 ? 16.584 1.701 -9.962 1.00 93.12 101 ASN A N 1
ATOM 829 C CA . ASN A 1 101 ? 16.547 0.244 -9.802 1.00 93.12 101 ASN A CA 1
ATOM 830 C C . ASN A 1 101 ? 15.299 -0.359 -10.451 1.00 93.12 101 ASN A C 1
ATOM 832 O O . ASN A 1 101 ? 14.182 -0.079 -10.036 1.00 93.12 101 ASN A O 1
ATOM 836 N N . ARG A 1 102 ? 15.447 -1.290 -11.398 1.00 90.69 102 ARG A N 1
ATOM 837 C CA . ARG A 1 102 ? 14.291 -1.911 -12.084 1.00 90.69 102 ARG A CA 1
ATOM 838 C C . ARG A 1 102 ? 13.686 -3.121 -11.353 1.00 90.69 102 ARG A C 1
ATOM 840 O O . ARG A 1 102 ? 13.276 -4.094 -11.980 1.00 90.69 102 ARG A O 1
ATOM 847 N N . SER A 1 103 ? 13.657 -3.093 -10.020 1.00 93.31 103 SER A N 1
ATOM 848 C CA . SER A 1 103 ? 13.231 -4.229 -9.190 1.00 93.31 103 SER A CA 1
ATOM 849 C C . SER A 1 103 ? 12.569 -3.807 -7.875 1.00 93.31 103 SER A C 1
ATOM 851 O O . SER A 1 103 ? 12.837 -2.731 -7.343 1.00 93.31 103 SER A O 1
ATOM 853 N N . CYS A 1 104 ? 11.704 -4.670 -7.337 1.00 94.44 104 CYS A N 1
ATOM 854 C CA . CYS A 1 104 ? 11.112 -4.519 -6.008 1.00 94.44 104 CYS A CA 1
ATOM 855 C C . CYS A 1 104 ? 12.198 -4.526 -4.906 1.00 94.44 104 CYS A C 1
ATOM 857 O O . CYS A 1 104 ? 12.969 -5.488 -4.865 1.00 94.44 104 CYS A O 1
ATOM 859 N N . PRO A 1 105 ? 12.220 -3.552 -3.971 1.00 96.06 105 PRO A N 1
ATOM 860 C CA . PRO A 1 105 ? 13.185 -3.524 -2.866 1.00 96.06 105 PRO A CA 1
ATOM 861 C C . PRO A 1 105 ? 13.203 -4.807 -2.019 1.00 96.06 105 PRO A C 1
ATOM 863 O O . PRO A 1 105 ? 14.272 -5.299 -1.674 1.00 96.06 105 PRO A O 1
ATOM 866 N N . THR A 1 106 ? 12.029 -5.377 -1.718 1.00 96.44 106 THR A N 1
ATOM 867 C CA . THR A 1 106 ? 11.906 -6.554 -0.840 1.00 96.44 106 THR A CA 1
ATOM 868 C C . THR A 1 106 ? 12.217 -7.867 -1.562 1.00 96.44 106 THR A C 1
ATOM 870 O O . THR A 1 106 ? 13.058 -8.635 -1.108 1.00 96.44 106 THR A O 1
ATOM 873 N N . CYS A 1 107 ? 11.554 -8.151 -2.691 1.00 95.69 107 CYS A N 1
ATOM 874 C CA . CYS A 1 107 ? 11.629 -9.468 -3.346 1.00 95.69 107 CYS A CA 1
ATOM 875 C C . CYS A 1 107 ? 12.377 -9.488 -4.689 1.00 95.69 107 CYS A C 1
ATOM 877 O O . CYS A 1 107 ? 12.375 -10.515 -5.365 1.00 95.69 107 CYS A O 1
ATOM 879 N N . ARG A 1 108 ? 12.974 -8.366 -5.116 1.00 94.38 108 ARG A N 1
ATOM 880 C CA . ARG A 1 108 ? 13.764 -8.199 -6.358 1.00 94.38 108 ARG A CA 1
ATOM 881 C C . ARG A 1 108 ? 13.056 -8.543 -7.682 1.00 94.38 108 ARG A C 1
ATOM 883 O O . ARG A 1 108 ? 13.639 -8.353 -8.746 1.00 94.38 108 ARG A O 1
ATOM 890 N N . ARG A 1 109 ? 11.786 -8.968 -7.657 1.00 91.25 109 ARG A N 1
ATOM 891 C CA . ARG A 1 109 ? 10.955 -9.150 -8.860 1.00 91.25 109 ARG A CA 1
ATOM 892 C C . ARG A 1 109 ? 10.820 -7.831 -9.625 1.00 91.25 109 ARG A C 1
ATOM 894 O O . ARG A 1 109 ? 10.685 -6.767 -9.020 1.00 91.25 109 ARG A O 1
ATOM 901 N N . ASN A 1 110 ? 10.852 -7.917 -10.952 1.00 90.12 110 ASN A N 1
ATOM 902 C CA . ASN A 1 110 ? 10.720 -6.784 -11.863 1.00 90.12 110 ASN A CA 1
ATOM 903 C C . ASN A 1 110 ? 9.236 -6.339 -11.955 1.00 90.12 110 ASN A C 1
ATOM 905 O O . ASN A 1 110 ? 8.408 -7.148 -12.379 1.00 90.12 110 ASN A O 1
ATOM 909 N N . PRO A 1 111 ? 8.874 -5.099 -11.564 1.00 87.62 111 PRO A N 1
ATOM 910 C CA . PRO A 1 111 ? 7.502 -4.587 -11.673 1.00 87.62 111 PRO A CA 1
ATOM 911 C C . PRO A 1 111 ? 7.148 -4.036 -13.070 1.00 87.62 111 PRO A C 1
ATOM 913 O O . PRO A 1 111 ? 5.992 -3.695 -13.318 1.00 87.62 111 PRO A O 1
ATOM 916 N N . PHE A 1 112 ? 8.116 -3.926 -13.984 1.00 84.69 112 PHE A N 1
ATOM 917 C CA . PHE A 1 112 ? 7.914 -3.407 -15.337 1.00 84.69 112 PHE A CA 1
ATOM 918 C C . PHE A 1 112 ? 7.389 -4.513 -16.270 1.00 84.69 112 PHE A C 1
ATOM 920 O O . PHE A 1 112 ? 7.919 -5.625 -16.307 1.00 84.69 112 PHE A O 1
ATOM 927 N N . GLY A 1 113 ? 6.340 -4.200 -17.029 1.00 75.19 113 GLY A N 1
ATOM 928 C CA . GLY A 1 113 ? 5.732 -5.060 -18.043 1.00 75.19 113 GLY A CA 1
ATOM 929 C C . GLY A 1 113 ? 6.166 -4.730 -19.476 1.00 75.19 113 GLY A C 1
ATOM 930 O O . GLY A 1 113 ? 6.994 -3.844 -19.684 1.00 75.19 113 GLY A O 1
ATOM 931 N N . PRO A 1 114 ? 5.598 -5.429 -20.480 1.00 66.62 114 PRO A N 1
ATOM 932 C CA . PRO A 1 114 ? 5.831 -5.116 -21.893 1.00 66.62 114 PRO A CA 1
ATOM 933 C C . PRO A 1 114 ? 5.315 -3.719 -22.277 1.00 66.62 114 PRO A C 1
ATOM 935 O O . PRO A 1 114 ? 6.003 -3.009 -22.997 1.00 66.62 114 PRO A O 1
ATOM 938 N N . GLU A 1 115 ? 4.183 -3.292 -21.706 1.00 68.88 115 GLU A N 1
ATOM 939 C CA . GLU A 1 115 ? 3.597 -1.943 -21.852 1.00 68.88 115 GLU A CA 1
ATOM 940 C C . GLU A 1 115 ? 4.361 -0.849 -21.068 1.00 68.88 115 GLU A C 1
ATOM 942 O O . GLU A 1 115 ? 3.894 0.279 -20.935 1.00 68.88 115 GLU A O 1
ATOM 947 N N . GLY A 1 116 ? 5.511 -1.178 -20.469 1.00 69.69 116 GLY A N 1
ATOM 948 C CA . GLY A 1 116 ? 6.224 -0.309 -19.535 1.00 69.69 116 GLY A CA 1
ATOM 949 C C . GLY A 1 116 ? 5.825 -0.536 -18.075 1.00 69.69 116 GLY A C 1
ATOM 950 O O . GLY A 1 116 ? 5.461 -1.640 -17.660 1.00 69.69 116 GLY A O 1
ATOM 951 N N . PHE A 1 117 ? 5.979 0.494 -17.247 1.00 67.38 117 PHE A N 1
ATOM 952 C CA . PHE A 1 117 ? 5.759 0.377 -15.809 1.00 67.38 117 PHE A CA 1
ATOM 953 C C . PHE A 1 117 ? 4.270 0.171 -15.491 1.00 67.38 117 PHE A C 1
ATOM 955 O O . PHE A 1 117 ? 3.438 1.002 -15.841 1.00 67.38 117 PHE A O 1
ATOM 962 N N . THR A 1 118 ? 3.925 -0.946 -14.842 1.00 64.62 118 THR A N 1
ATOM 963 C CA . THR A 1 118 ? 2.543 -1.174 -14.389 1.00 64.62 118 THR A CA 1
ATOM 964 C C . THR A 1 118 ? 2.276 -0.259 -13.198 1.00 64.62 118 THR A C 1
ATOM 966 O O . THR A 1 118 ? 3.083 -0.239 -12.272 1.00 64.62 118 THR A O 1
ATOM 969 N N . MET A 1 119 ? 1.197 0.524 -13.290 1.00 59.62 119 MET A N 1
ATOM 970 C CA . MET A 1 119 ? 0.930 1.716 -12.477 1.00 59.62 119 MET A CA 1
ATOM 971 C C . MET A 1 119 ? 1.162 1.500 -10.971 1.00 59.62 119 MET A C 1
ATOM 973 O O . MET A 1 119 ? 0.773 0.477 -10.413 1.00 59.62 119 MET A O 1
ATOM 977 N N . LEU A 1 120 ? 1.808 2.477 -10.324 1.00 66.75 120 LEU A N 1
ATOM 978 C CA . LEU A 1 120 ? 1.783 2.624 -8.867 1.00 66.75 120 LEU A CA 1
ATOM 979 C C . LEU A 1 120 ? 0.486 3.344 -8.523 1.00 66.75 120 LEU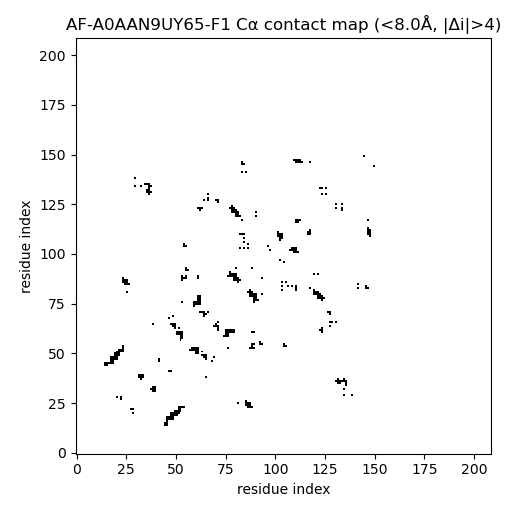 A C 1
ATOM 981 O O . LEU A 1 120 ? 0.480 4.571 -8.424 1.00 66.75 120 LEU A O 1
ATOM 985 N N . ASP A 1 121 ? -0.593 2.585 -8.380 1.00 74.00 121 ASP A N 1
ATOM 986 C CA . ASP A 1 121 ? -1.830 3.128 -7.834 1.00 74.00 121 ASP A CA 1
ATOM 987 C C . ASP A 1 121 ? -1.552 3.670 -6.419 1.00 74.00 121 ASP A C 1
ATOM 989 O O . ASP A 1 121 ? -0.783 3.081 -5.643 1.00 74.00 121 ASP A O 1
ATOM 993 N N . LEU A 1 122 ? -2.086 4.861 -6.142 1.00 81.06 122 LEU A N 1
ATOM 994 C CA . LEU A 1 122 ? -1.788 5.646 -4.950 1.00 81.06 122 LEU A CA 1
ATOM 995 C C . LEU A 1 122 ? -2.888 5.431 -3.912 1.00 81.06 122 LEU A C 1
ATOM 997 O O . LEU A 1 122 ? -4.041 5.770 -4.151 1.00 81.06 122 LEU A O 1
ATOM 10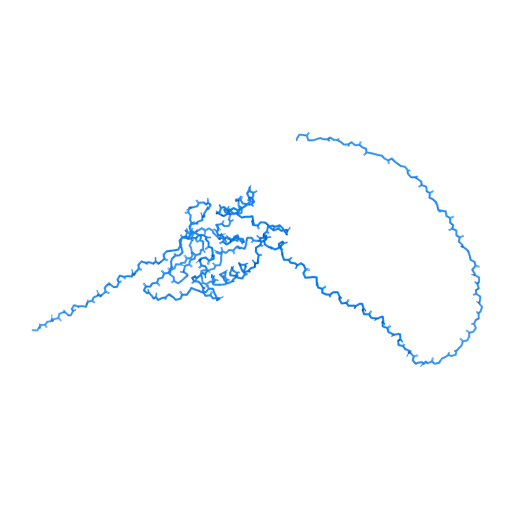01 N N . PHE A 1 123 ? -2.512 4.913 -2.748 1.00 81.94 123 PHE A N 1
ATOM 1002 C CA . PHE A 1 123 ? -3.416 4.609 -1.642 1.00 81.94 123 PHE A CA 1
ATOM 1003 C C . PHE A 1 123 ? -2.976 5.368 -0.391 1.00 81.94 123 PHE A C 1
ATOM 1005 O O . PHE A 1 123 ? -1.785 5.616 -0.198 1.00 81.94 123 PHE A O 1
ATOM 1012 N N . GLY A 1 124 ? -3.888 5.699 0.516 1.00 78.56 124 GLY A N 1
ATOM 1013 C CA . GLY A 1 124 ? -3.537 6.453 1.721 1.00 78.56 124 GLY A CA 1
ATOM 1014 C C . GLY A 1 124 ? -3.760 7.963 1.620 1.00 78.56 124 GLY A C 1
ATOM 1015 O O . GLY A 1 124 ? -3.315 8.671 2.522 1.00 78.56 124 GLY A O 1
ATOM 1016 N N . ASP A 1 125 ? -4.408 8.442 0.553 1.00 75.88 125 ASP A N 1
ATOM 1017 C CA . ASP A 1 125 ? -4.764 9.862 0.360 1.00 75.88 125 ASP A CA 1
ATOM 1018 C C . ASP A 1 125 ? -6.249 10.133 0.674 1.00 75.88 125 ASP A C 1
ATOM 1020 O O . ASP A 1 125 ? -6.610 11.244 1.058 1.00 75.88 125 ASP A O 1
ATOM 1024 N N . ALA A 1 126 ? -7.111 9.107 0.602 1.00 70.94 126 ALA A N 1
ATOM 1025 C CA . ALA A 1 126 ? -8.503 9.210 1.040 1.00 70.94 126 ALA A CA 1
ATOM 1026 C C . ALA A 1 126 ? -8.626 9.402 2.568 1.00 70.94 126 ALA A C 1
ATOM 1028 O O . ALA A 1 126 ? -7.714 9.063 3.339 1.00 70.94 126 ALA A O 1
ATOM 1029 N N . ASP A 1 127 ? -9.789 9.878 3.033 1.00 74.88 127 ASP A N 1
ATOM 1030 C CA . ASP A 1 127 ? -10.108 9.869 4.464 1.00 74.88 127 ASP A CA 1
ATOM 1031 C C . ASP A 1 127 ? -10.082 8.429 5.011 1.00 74.88 127 ASP A C 1
ATOM 1033 O O . ASP A 1 127 ? -10.338 7.455 4.301 1.00 74.88 127 ASP A O 1
ATOM 1037 N N . SER A 1 128 ? -9.789 8.271 6.304 1.00 70.38 128 SER A N 1
ATOM 1038 C CA . SER A 1 128 ? -9.739 6.939 6.926 1.00 70.38 128 SER A CA 1
ATOM 1039 C C . SER A 1 128 ? -11.085 6.201 6.842 1.00 70.38 128 SER A C 1
ATOM 1041 O O . SER A 1 128 ? -11.098 4.972 6.817 1.00 70.38 128 SER A O 1
ATOM 1043 N N . ARG A 1 129 ? -12.209 6.926 6.771 1.00 66.25 129 ARG A N 1
ATOM 1044 C CA . ARG A 1 129 ? -13.560 6.366 6.591 1.00 66.25 129 ARG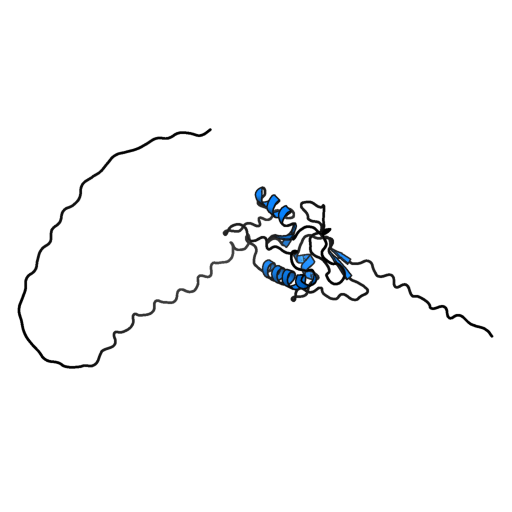 A CA 1
ATOM 1045 C C . ARG A 1 129 ? -13.755 5.736 5.210 1.00 66.25 129 ARG A C 1
ATOM 1047 O O . ARG A 1 129 ? -14.419 4.706 5.109 1.00 66.25 129 ARG A O 1
ATOM 1054 N N . ASP A 1 130 ? -13.109 6.288 4.188 1.00 82.62 130 ASP A N 1
ATOM 1055 C CA . ASP A 1 130 ? -13.240 5.870 2.786 1.00 82.62 130 ASP A CA 1
ATOM 1056 C C . ASP A 1 130 ? -12.166 4.846 2.365 1.00 82.62 130 ASP A C 1
ATOM 1058 O O . ASP A 1 130 ? -12.225 4.285 1.273 1.00 82.62 130 ASP A O 1
ATOM 1062 N N . GLN A 1 131 ? -11.235 4.505 3.270 1.00 84.69 131 GLN A N 1
ATOM 1063 C CA . GLN A 1 131 ? -10.195 3.479 3.079 1.00 84.69 131 GLN A CA 1
ATOM 1064 C C . GLN A 1 131 ? -10.742 2.120 2.585 1.00 84.69 131 GLN A C 1
ATOM 1066 O O . GLN A 1 131 ? -9.999 1.340 1.994 1.00 84.69 131 GLN A O 1
ATOM 1071 N N . HIS A 1 132 ? -12.017 1.803 2.826 1.00 87.75 132 HIS A N 1
ATOM 1072 C CA . HIS A 1 132 ? -12.611 0.545 2.373 1.00 87.75 132 HIS A CA 1
ATOM 1073 C C . HIS A 1 132 ? -12.673 0.432 0.837 1.00 87.75 132 HIS A C 1
ATOM 1075 O O . HIS A 1 132 ? -12.374 -0.635 0.299 1.00 87.75 132 HIS A O 1
ATOM 1081 N N . GLU A 1 133 ? -12.943 1.527 0.118 1.00 88.81 133 GLU A N 1
ATOM 1082 C CA . GLU A 1 133 ? -12.902 1.524 -1.351 1.00 88.81 133 GLU A CA 1
ATOM 1083 C C . GLU A 1 133 ? -11.454 1.421 -1.871 1.00 88.81 133 GLU A C 1
ATOM 1085 O O . GLU A 1 133 ? -11.194 0.605 -2.754 1.00 88.81 133 GLU A O 1
ATOM 1090 N N . GLU A 1 134 ? -10.478 2.100 -1.245 1.00 89.75 134 GLU A N 1
ATOM 1091 C CA . GLU A 1 134 ? -9.042 1.916 -1.556 1.00 89.75 134 GLU A CA 1
ATOM 1092 C C . GLU A 1 134 ? -8.610 0.438 -1.419 1.00 89.75 134 GLU A C 1
ATOM 1094 O O . GLU A 1 134 ? -7.878 -0.090 -2.259 1.00 89.75 134 GLU A O 1
ATOM 1099 N N . ILE A 1 135 ? -9.072 -0.263 -0.374 1.00 91.25 135 ILE A N 1
ATOM 1100 C CA . ILE A 1 135 ? -8.776 -1.690 -0.155 1.00 91.25 135 ILE A CA 1
ATOM 1101 C C . ILE A 1 135 ? -9.428 -2.587 -1.211 1.00 91.25 135 ILE A C 1
ATOM 1103 O O . ILE A 1 135 ? -8.826 -3.574 -1.644 1.00 91.25 135 ILE A O 1
ATOM 1107 N N . LYS A 1 136 ? -10.648 -2.263 -1.630 1.00 90.75 136 LYS A N 1
ATOM 1108 C CA . LYS A 1 136 ? -11.409 -3.002 -2.642 1.00 90.75 136 LYS A CA 1
ATOM 1109 C C . LYS A 1 136 ? -10.793 -2.852 -4.036 1.00 90.75 136 LYS A C 1
ATOM 1111 O O . LYS A 1 136 ? -10.617 -3.854 -4.733 1.00 90.75 136 LYS A O 1
ATOM 1116 N N . GLU A 1 137 ? -10.363 -1.646 -4.402 1.00 8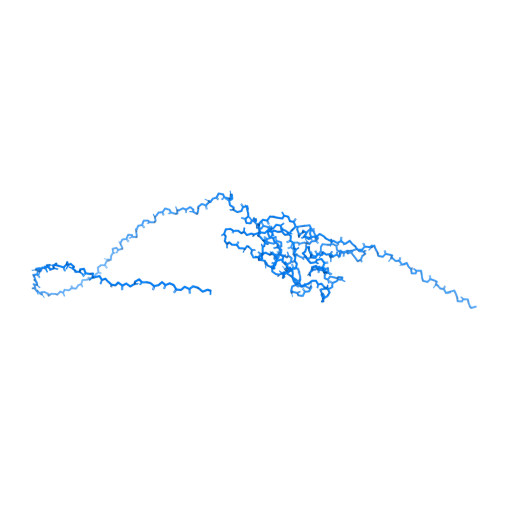8.81 137 GLU A N 1
ATOM 1117 C CA . GLU A 1 137 ? -9.566 -1.402 -5.611 1.00 88.81 137 GLU A CA 1
ATOM 1118 C C . GLU A 1 137 ? -8.236 -2.166 -5.563 1.00 88.81 137 GLU A C 1
ATOM 1120 O O . GLU A 1 137 ? -7.898 -2.897 -6.498 1.00 88.81 137 GLU A O 1
ATOM 1125 N N . LEU A 1 138 ? -7.518 -2.094 -4.437 1.00 89.81 138 LEU A N 1
ATOM 1126 C CA . LEU A 1 138 ? -6.260 -2.811 -4.228 1.00 89.81 138 LEU A CA 1
ATOM 1127 C C . LEU A 1 138 ? -6.417 -4.341 -4.334 1.00 89.81 138 LEU A C 1
ATOM 1129 O O . LEU A 1 138 ? -5.578 -5.007 -4.951 1.00 89.81 138 LEU A O 1
ATOM 1133 N N . LYS A 1 139 ? -7.510 -4.908 -3.799 1.00 90.56 139 LYS A N 1
ATOM 1134 C CA . LYS A 1 139 ? -7.880 -6.321 -3.995 1.00 90.56 139 LYS A CA 1
ATOM 1135 C C . LYS A 1 139 ? -8.057 -6.650 -5.478 1.00 90.56 139 LYS A C 1
ATOM 1137 O O . LYS A 1 139 ? -7.461 -7.617 -5.952 1.00 90.56 139 LYS A O 1
ATOM 1142 N N . ALA A 1 140 ? -8.836 -5.855 -6.212 1.00 88.06 140 ALA A N 1
ATOM 1143 C CA . ALA A 1 140 ? -9.096 -6.082 -7.635 1.00 88.06 140 ALA A CA 1
ATOM 1144 C C . ALA A 1 140 ? -7.819 -5.976 -8.492 1.00 88.06 140 ALA A C 1
ATOM 1146 O O . ALA A 1 140 ? -7.615 -6.768 -9.415 1.00 88.06 140 ALA A O 1
ATOM 1147 N N . LEU A 1 141 ? -6.922 -5.043 -8.166 1.00 85.19 141 LEU A N 1
ATOM 1148 C CA . LEU A 1 141 ? -5.640 -4.867 -8.851 1.00 85.19 141 LEU A CA 1
ATOM 1149 C C . LEU A 1 141 ? -4.705 -6.068 -8.658 1.00 85.19 141 LEU A C 1
ATOM 1151 O O . LEU A 1 141 ? -4.118 -6.544 -9.633 1.00 85.19 141 LEU A O 1
ATOM 1155 N N . LEU A 1 142 ? -4.604 -6.596 -7.434 1.00 86.31 142 LEU A N 1
ATOM 1156 C CA . LEU A 1 142 ? -3.732 -7.733 -7.106 1.00 86.31 142 LEU A CA 1
ATOM 1157 C C . LEU A 1 142 ? -4.255 -9.098 -7.586 1.00 86.31 142 LEU A C 1
ATOM 1159 O O . LEU A 1 142 ? -3.484 -10.056 -7.611 1.00 86.31 142 LEU A O 1
ATOM 1163 N N . GLN A 1 143 ? -5.519 -9.199 -8.007 1.00 85.00 143 GLN A N 1
ATOM 1164 C CA . GLN A 1 143 ? -6.051 -10.388 -8.692 1.00 85.00 143 GLN A CA 1
ATOM 1165 C C . GLN A 1 143 ? -5.599 -10.488 -10.161 1.00 85.00 143 GLN A C 1
ATOM 1167 O O . GLN A 1 143 ? -5.719 -11.547 -10.779 1.00 85.00 143 GLN A O 1
ATOM 1172 N N . ARG A 1 144 ? -5.084 -9.402 -10.753 1.00 82.88 144 ARG A N 1
ATOM 1173 C CA . ARG A 1 144 ? -4.642 -9.388 -12.156 1.00 82.88 144 ARG A CA 1
ATOM 1174 C C . ARG A 1 144 ? -3.282 -10.091 -12.271 1.00 82.88 144 ARG A C 1
ATOM 1176 O O . ARG A 1 144 ? -2.382 -9.766 -11.497 1.00 82.88 144 ARG A O 1
ATOM 1183 N N . PRO A 1 145 ? -3.067 -10.975 -13.267 1.00 80.44 145 PRO A N 1
ATOM 1184 C CA . PRO A 1 145 ? -1.795 -11.680 -13.419 1.00 80.44 145 PRO A CA 1
ATOM 1185 C C . PRO A 1 145 ? -0.650 -10.669 -13.587 1.00 80.44 145 PRO A C 1
ATOM 1187 O O . PRO A 1 145 ? -0.766 -9.756 -14.421 1.00 80.44 145 PRO A O 1
ATOM 1190 N N . PRO A 1 146 ? 0.445 -10.780 -12.815 1.00 78.62 146 PRO A N 1
ATOM 1191 C CA . PRO A 1 146 ? 1.504 -9.785 -12.789 1.00 78.62 146 PRO A CA 1
ATOM 1192 C C . PRO A 1 146 ? 2.271 -9.711 -14.121 1.00 78.62 146 PRO A C 1
ATOM 1194 O O . PRO A 1 146 ? 2.230 -10.636 -14.937 1.00 78.62 146 PRO A O 1
ATOM 1197 N N . PRO A 1 147 ? 3.018 -8.621 -14.381 1.00 77.31 147 PRO A N 1
ATOM 1198 C CA . PRO A 1 147 ? 3.559 -8.343 -15.714 1.00 77.31 147 PRO A CA 1
ATOM 1199 C C . PRO A 1 147 ? 4.558 -9.386 -16.234 1.00 77.31 147 PRO A C 1
ATOM 1201 O O . PRO A 1 147 ? 4.701 -9.545 -17.445 1.00 77.31 147 PRO A O 1
ATOM 1204 N N . TRP A 1 148 ? 5.228 -10.100 -15.326 1.00 76.25 148 TRP A N 1
ATOM 1205 C CA . TRP A 1 148 ? 6.164 -11.182 -15.640 1.00 76.25 148 TRP A CA 1
ATOM 1206 C C . TRP A 1 148 ? 5.470 -12.501 -16.024 1.00 76.25 148 TRP A C 1
ATOM 1208 O O . TRP A 1 148 ? 6.096 -13.340 -16.663 1.00 76.25 148 TRP A O 1
ATOM 1218 N N . GLU A 1 149 ? 4.183 -12.662 -15.704 1.00 76.19 149 GLU A N 1
ATOM 1219 C CA . GLU A 1 149 ? 3.383 -13.864 -15.981 1.00 76.19 149 GLU A CA 1
ATOM 1220 C C . GLU A 1 149 ? 2.490 -13.701 -17.226 1.00 76.19 149 GLU A C 1
ATOM 1222 O O . GLU A 1 149 ? 2.177 -14.664 -17.918 1.00 76.19 149 GLU A O 1
ATOM 1227 N N . ARG A 1 150 ? 2.165 -12.460 -17.623 1.00 65.94 150 ARG A N 1
ATOM 1228 C CA . ARG A 1 150 ? 1.368 -12.177 -18.838 1.00 65.94 150 ARG A CA 1
ATOM 1229 C C . ARG A 1 150 ? 2.015 -12.629 -20.158 1.00 65.94 150 ARG A C 1
ATOM 1231 O O . ARG A 1 150 ? 1.347 -12.629 -21.185 1.00 65.94 150 ARG A O 1
ATOM 1238 N N . ARG A 1 151 ? 3.298 -13.013 -20.158 1.00 57.97 151 ARG A N 1
ATOM 1239 C CA . ARG A 1 151 ? 4.042 -13.431 -21.364 1.00 57.97 151 ARG A CA 1
ATOM 1240 C C . ARG A 1 151 ? 3.837 -14.910 -21.740 1.00 57.97 151 ARG A C 1
ATOM 1242 O O . ARG A 1 151 ? 4.226 -15.295 -22.837 1.00 57.97 151 ARG A O 1
ATOM 1249 N N . THR A 1 152 ? 3.249 -15.726 -20.861 1.00 52.94 152 THR A N 1
ATOM 1250 C CA . THR A 1 152 ? 3.038 -17.175 -21.076 1.00 52.94 152 THR A CA 1
ATOM 1251 C C . THR A 1 152 ? 1.596 -17.560 -21.407 1.00 52.94 152 THR A C 1
ATOM 1253 O O . THR A 1 152 ? 1.345 -18.722 -21.722 1.00 52.94 152 THR A O 1
ATOM 1256 N N . GLN A 1 153 ? 0.643 -16.622 -21.380 1.00 53.50 153 GLN A N 1
ATOM 1257 C CA . GLN A 1 153 ? -0.728 -16.914 -21.801 1.00 53.50 153 GLN A CA 1
ATOM 1258 C C . GLN A 1 153 ? -0.778 -17.125 -23.327 1.00 53.50 153 GLN A C 1
ATOM 1260 O O . GLN A 1 153 ? -0.308 -16.257 -24.071 1.00 53.50 153 GLN A O 1
ATOM 1265 N N . PRO A 1 154 ? -1.342 -18.245 -23.826 1.00 48.94 154 PRO A N 1
ATOM 1266 C CA . PRO A 1 154 ? -1.548 -18.431 -25.254 1.00 48.94 154 PRO A CA 1
ATOM 1267 C C . PRO A 1 154 ? -2.430 -17.309 -25.793 1.00 48.94 154 PRO A C 1
ATOM 1269 O O . PRO A 1 154 ? -3.484 -17.013 -25.232 1.00 48.94 154 PRO A O 1
ATOM 1272 N N . ARG A 1 155 ? -2.024 -16.698 -26.909 1.00 48.59 155 ARG A N 1
ATOM 1273 C CA . ARG A 1 155 ? -2.839 -15.706 -27.610 1.00 48.59 155 ARG A CA 1
ATOM 1274 C C . ARG A 1 155 ? -4.058 -16.407 -28.213 1.00 48.59 155 ARG A C 1
ATOM 1276 O O . ARG A 1 155 ? -4.007 -16.819 -29.371 1.00 48.59 155 ARG A O 1
ATOM 1283 N N . THR A 1 156 ? -5.148 -16.516 -27.452 1.00 52.78 156 THR A N 1
ATOM 1284 C CA . THR A 1 156 ? -6.486 -16.760 -28.003 1.00 52.78 156 THR A CA 1
ATOM 1285 C C . THR A 1 156 ? -6.785 -15.624 -28.966 1.00 52.78 156 THR A C 1
ATOM 1287 O O . THR A 1 156 ? -7.119 -14.510 -28.561 1.00 52.78 156 THR A O 1
ATOM 1290 N N . GLN A 1 157 ? -6.565 -15.885 -30.252 1.00 48.31 157 GLN A N 1
ATOM 1291 C CA . GLN A 1 157 ? -6.957 -14.964 -31.303 1.00 48.31 157 GLN A CA 1
ATOM 1292 C C . GLN A 1 157 ? -8.486 -14.864 -31.257 1.00 48.31 157 GLN A C 1
ATOM 1294 O O . GLN A 1 157 ? -9.133 -15.909 -31.153 1.00 48.31 157 GLN A O 1
ATOM 1299 N N . PRO A 1 158 ? -9.077 -13.657 -31.308 1.00 51.03 158 PRO A N 1
ATOM 1300 C CA . PRO A 1 158 ? -10.507 -13.553 -31.540 1.00 51.03 158 PRO A CA 1
ATOM 1301 C C . PRO A 1 158 ? -10.803 -14.235 -32.875 1.00 51.03 158 PRO A C 1
ATOM 1303 O O . PRO A 1 158 ? -10.153 -13.943 -33.881 1.00 51.03 158 PRO A O 1
ATOM 1306 N N . GLU A 1 159 ? -11.732 -15.185 -32.845 1.00 48.78 159 GLU A N 1
ATOM 1307 C CA . GLU A 1 159 ? -12.081 -16.033 -33.978 1.00 48.78 159 GLU A CA 1
ATOM 1308 C C . GLU A 1 159 ? -12.429 -15.156 -35.187 1.00 48.78 159 GLU A C 1
ATOM 1310 O O . GLU A 1 159 ? -13.365 -14.353 -35.139 1.00 48.78 159 GLU A O 1
ATOM 1315 N N . THR A 1 160 ? -11.634 -15.248 -36.258 1.00 45.75 160 THR A N 1
ATOM 1316 C CA . THR A 1 160 ? -11.879 -14.472 -37.477 1.00 45.75 160 THR A CA 1
ATOM 1317 C C . THR A 1 160 ? -13.212 -14.895 -38.063 1.00 45.75 160 THR A C 1
ATOM 1319 O O . THR A 1 160 ? -13.310 -15.971 -38.654 1.00 45.75 160 THR A O 1
ATOM 1322 N N . GLN A 1 161 ? -14.224 -14.036 -37.914 1.00 53.25 161 GLN A N 1
ATOM 1323 C CA . GLN A 1 161 ? -15.515 -14.228 -38.561 1.00 53.25 161 GLN A CA 1
ATOM 1324 C C . GLN A 1 161 ? -15.300 -14.485 -40.060 1.00 53.25 161 GLN A C 1
ATOM 1326 O O . GLN A 1 161 ? -14.551 -13.735 -40.699 1.00 53.25 161 GLN A O 1
ATOM 1331 N N . PRO A 1 162 ? -15.938 -15.518 -40.639 1.00 59.59 162 PRO A N 1
ATOM 1332 C CA . PRO A 1 162 ? -15.845 -15.762 -42.068 1.00 59.59 162 PRO A CA 1
ATOM 1333 C C . PRO A 1 162 ? -16.382 -14.546 -42.843 1.00 59.59 162 PRO A C 1
ATOM 1335 O O . PRO A 1 162 ? -17.329 -13.894 -42.388 1.00 59.59 162 PRO A O 1
ATOM 1338 N N . PRO A 1 163 ? -15.785 -14.212 -44.002 1.00 55.19 163 PRO A N 1
ATOM 1339 C CA . PRO A 1 163 ? -16.147 -13.017 -44.752 1.00 55.19 163 PRO A CA 1
ATOM 1340 C C . PRO A 1 163 ? -17.622 -13.057 -45.162 1.00 55.19 163 PRO A C 1
ATOM 1342 O O . PRO A 1 163 ? -18.083 -14.007 -45.793 1.00 55.19 163 PRO A O 1
ATOM 1345 N N . GLN A 1 164 ? -18.355 -12.000 -44.809 1.00 58.94 164 GLN A N 1
ATOM 1346 C CA . GLN A 1 164 ? -19.755 -11.834 -45.195 1.00 58.94 164 GLN A CA 1
ATOM 1347 C C . GLN A 1 164 ? -19.865 -11.754 -46.730 1.00 58.94 164 GLN A C 1
ATOM 1349 O O . GLN A 1 164 ? -19.095 -11.012 -47.350 1.00 58.94 164 GLN A O 1
ATOM 1354 N N . PRO A 1 165 ? -20.804 -12.478 -47.368 1.00 61.03 165 PRO A N 1
ATOM 1355 C CA . PRO A 1 165 ? -21.005 -12.383 -48.809 1.00 61.03 165 PRO A CA 1
ATOM 1356 C C . PRO A 1 165 ? -21.495 -10.976 -49.202 1.00 61.03 165 PRO A C 1
ATOM 1358 O O . PRO A 1 165 ? -22.214 -10.332 -48.430 1.00 61.03 165 PRO A O 1
ATOM 1361 N N . PRO A 1 166 ? -21.136 -10.477 -50.400 1.00 62.47 166 PRO A N 1
ATOM 1362 C CA . PRO A 1 166 ? -21.516 -9.138 -50.833 1.00 62.47 166 PRO A CA 1
ATOM 1363 C C . PRO A 1 166 ? -23.044 -9.000 -50.976 1.00 62.47 166 PRO A C 1
ATOM 1365 O O . PRO A 1 166 ? -23.717 -9.952 -51.382 1.00 62.47 166 PRO A O 1
ATOM 1368 N N . PRO A 1 167 ? -23.618 -7.817 -50.685 1.00 64.62 167 PRO A N 1
ATOM 1369 C CA . PRO A 1 167 ? -25.059 -7.610 -50.751 1.00 64.62 167 PRO A CA 1
ATOM 1370 C C . PRO A 1 167 ? -25.576 -7.710 -52.192 1.00 64.62 167 PRO A C 1
ATOM 1372 O O . PRO A 1 167 ? -25.108 -7.008 -53.089 1.00 64.62 167 PRO A O 1
ATOM 1375 N N . PHE A 1 168 ? -26.591 -8.551 -52.405 1.00 51.28 168 PHE A N 1
ATOM 1376 C CA . PHE A 1 168 ? -27.239 -8.707 -53.708 1.00 51.28 168 PHE A CA 1
ATOM 1377 C C . PHE A 1 168 ? -27.876 -7.388 -54.193 1.00 51.28 168 PHE A C 1
ATOM 1379 O O . PHE A 1 168 ? -28.563 -6.713 -53.415 1.00 51.28 168 PHE A O 1
ATOM 1386 N N . PRO A 1 169 ? -27.723 -7.018 -55.480 1.00 53.97 169 PRO A N 1
ATOM 1387 C CA . PRO A 1 169 ? -28.323 -5.804 -56.020 1.00 53.97 169 PRO A CA 1
ATOM 1388 C C . PRO A 1 169 ? -29.854 -5.917 -56.056 1.00 53.97 169 PRO A C 1
ATOM 1390 O O . PRO A 1 169 ? -30.422 -6.806 -56.691 1.00 53.97 169 PRO A O 1
ATOM 1393 N N . ARG A 1 170 ? -30.548 -4.984 -55.390 1.00 55.66 170 ARG A N 1
ATOM 1394 C CA . ARG A 1 170 ? -32.017 -4.912 -55.416 1.00 55.66 170 ARG A CA 1
ATOM 1395 C C . ARG A 1 170 ? -32.510 -4.473 -56.796 1.00 55.66 170 ARG A C 1
ATOM 1397 O O . ARG A 1 170 ? -32.284 -3.335 -57.204 1.00 55.66 170 ARG A O 1
ATOM 1404 N N . LEU A 1 171 ? -33.256 -5.347 -57.468 1.00 48.12 171 LEU A N 1
ATOM 1405 C CA . LEU A 1 171 ? -33.918 -5.050 -58.739 1.00 48.12 171 LEU A CA 1
ATOM 1406 C C . LEU A 1 171 ? -34.979 -3.944 -58.542 1.00 48.12 171 LEU A C 1
ATOM 1408 O O . LEU A 1 171 ? -36.016 -4.173 -57.917 1.00 48.12 171 LEU A O 1
ATOM 1412 N N . ARG A 1 172 ? -34.737 -2.731 -59.058 1.00 45.12 172 ARG A N 1
ATOM 1413 C CA . ARG A 1 172 ? -35.733 -1.644 -59.037 1.00 45.12 172 ARG A CA 1
ATOM 1414 C C . ARG A 1 172 ? -36.795 -1.878 -60.115 1.00 45.12 172 ARG A C 1
ATOM 1416 O O . ARG A 1 172 ? -36.472 -1.951 -61.297 1.00 45.12 172 ARG A O 1
ATOM 1423 N N . ARG A 1 173 ? -38.073 -1.929 -59.722 1.00 38.34 173 ARG A N 1
ATOM 1424 C CA . ARG A 1 173 ? -39.202 -1.904 -60.667 1.00 38.34 173 ARG A CA 1
ATOM 1425 C C . ARG A 1 173 ? -39.463 -0.474 -61.160 1.00 38.34 173 ARG A C 1
ATOM 1427 O O . ARG A 1 173 ? -39.861 0.370 -60.371 1.00 38.34 173 ARG A O 1
ATOM 1434 N N . GLY A 1 174 ? -39.236 -0.280 -62.460 1.00 38.16 174 GLY A N 1
ATOM 1435 C CA . GLY A 1 174 ? -40.002 0.531 -63.421 1.00 38.16 174 GLY A CA 1
ATOM 1436 C C . GLY A 1 174 ? -40.516 1.937 -63.070 1.00 38.16 174 GLY A C 1
ATOM 1437 O O . GLY A 1 174 ? -41.377 2.104 -62.216 1.00 38.16 174 GLY A O 1
ATOM 1438 N N . ALA A 1 175 ? -40.145 2.900 -63.917 1.00 36.91 175 ALA A N 1
ATOM 1439 C CA . ALA A 1 175 ? -41.049 3.930 -64.438 1.00 36.91 175 ALA A CA 1
ATOM 1440 C C . ALA A 1 175 ? -40.584 4.326 -65.854 1.00 36.91 175 ALA A C 1
ATOM 1442 O O . ALA A 1 175 ? -39.395 4.234 -66.157 1.00 36.91 175 ALA A O 1
ATOM 1443 N N . VAL A 1 176 ? -41.520 4.709 -66.725 1.00 39.78 176 VAL A N 1
ATOM 1444 C CA . VAL A 1 176 ? -41.287 4.978 -68.155 1.00 39.78 176 VAL A CA 1
ATOM 1445 C C . VAL A 1 176 ? -41.349 6.482 -68.414 1.00 39.78 176 VAL A C 1
ATOM 1447 O O . VAL A 1 176 ? -42.281 7.129 -67.940 1.00 39.78 176 VAL A O 1
ATOM 1450 N N . SER A 1 177 ? -40.446 7.028 -69.228 1.00 38.38 177 SER A N 1
ATOM 1451 C CA . SER A 1 177 ? -40.675 8.305 -69.917 1.00 38.38 177 SER A CA 1
ATOM 1452 C C . SER A 1 177 ? -39.858 8.411 -71.210 1.00 38.38 177 SER A C 1
ATOM 1454 O O . SER A 1 177 ? -38.801 7.805 -71.367 1.00 38.38 177 SER A O 1
ATOM 1456 N N . VAL A 1 178 ? -40.437 9.126 -72.174 1.00 34.25 178 VAL A N 1
ATOM 1457 C CA . VAL A 1 178 ? -40.047 9.201 -73.590 1.00 34.25 178 VAL A CA 1
ATOM 1458 C C . VAL A 1 178 ? -39.168 10.431 -73.846 1.00 34.25 178 VAL A C 1
ATOM 1460 O O . VAL A 1 178 ? -39.459 11.484 -73.286 1.00 34.25 178 VAL A O 1
ATOM 1463 N N . GLY A 1 179 ? -38.204 10.353 -74.778 1.00 30.22 179 GLY A N 1
ATOM 1464 C CA . GLY A 1 179 ? -37.811 11.542 -75.555 1.00 30.22 179 GLY A CA 1
ATOM 1465 C C . GLY A 1 179 ? -36.352 11.685 -76.020 1.00 30.22 179 GLY A C 1
ATOM 1466 O O . GLY A 1 179 ? -35.461 11.860 -75.204 1.00 30.22 179 GLY A O 1
ATOM 1467 N N . LEU A 1 180 ? -36.204 11.806 -77.350 1.00 35.31 180 LEU A N 1
ATOM 1468 C CA . LEU A 1 180 ? -35.301 12.726 -78.080 1.00 35.31 180 LEU A CA 1
ATOM 1469 C C . LEU A 1 180 ? -33.764 12.465 -78.161 1.00 35.31 180 LEU A C 1
ATOM 1471 O O . LEU A 1 180 ? -33.018 12.726 -77.230 1.00 35.31 180 LEU A O 1
ATOM 1475 N N . ILE A 1 181 ? -33.341 12.006 -79.359 1.00 36.66 181 ILE A N 1
ATOM 1476 C CA . ILE A 1 181 ? -32.236 12.456 -80.268 1.00 36.66 181 ILE A CA 1
ATOM 1477 C C . ILE A 1 181 ? -31.121 13.411 -79.754 1.00 36.66 181 ILE A C 1
ATOM 1479 O O . ILE A 1 181 ? -31.399 14.301 -78.964 1.00 36.66 181 ILE A O 1
ATOM 1483 N N . ASP A 1 182 ? -29.875 13.441 -80.269 1.00 34.50 182 ASP A N 1
ATOM 1484 C CA . ASP A 1 182 ? -29.080 12.653 -81.256 1.00 34.50 182 ASP A CA 1
ATOM 1485 C C . ASP A 1 182 ? -27.596 13.168 -81.212 1.00 34.50 182 ASP A C 1
ATOM 1487 O O . ASP A 1 182 ? -27.337 14.237 -80.662 1.00 34.50 182 ASP A O 1
ATOM 1491 N N . ARG A 1 183 ? -26.654 12.458 -81.863 1.00 36.44 183 ARG A N 1
ATOM 1492 C CA . ARG A 1 183 ? -25.294 12.867 -82.337 1.00 36.44 183 ARG A CA 1
ATOM 1493 C C . ARG A 1 183 ? -24.079 12.964 -81.393 1.00 36.44 183 ARG A C 1
ATOM 1495 O O . ARG A 1 183 ? -23.864 13.978 -80.748 1.00 36.44 183 ARG A O 1
ATOM 1502 N N . GLY A 1 184 ? -23.152 12.016 -81.613 1.00 32.81 184 GLY A N 1
ATOM 1503 C CA . GLY A 1 184 ? -21.694 12.236 -81.767 1.00 32.81 184 GLY A CA 1
ATOM 1504 C C . GLY A 1 184 ? -20.864 12.584 -80.515 1.00 32.81 184 GLY A C 1
ATOM 1505 O O . GLY A 1 184 ? -21.339 13.227 -79.597 1.00 32.81 184 GLY A O 1
ATOM 1506 N N . GLY A 1 185 ? -19.582 12.220 -80.412 1.00 31.84 185 GLY A N 1
ATOM 1507 C CA . GLY A 1 185 ? -18.725 11.406 -81.281 1.00 31.84 185 GLY A CA 1
ATOM 1508 C C . GLY A 1 185 ? -17.248 11.515 -80.850 1.00 31.84 185 GLY A C 1
ATOM 1509 O O . GLY A 1 185 ? -16.897 12.439 -80.129 1.00 31.84 185 GLY A O 1
ATOM 1510 N N . LEU A 1 186 ? -16.399 10.609 -81.355 1.00 35.00 186 LEU A N 1
ATOM 1511 C CA . LEU A 1 186 ? -14.920 10.671 -81.364 1.00 35.00 186 LEU A CA 1
ATOM 1512 C C . LEU A 1 186 ? -14.150 10.580 -80.018 1.00 35.00 186 LEU A C 1
ATOM 1514 O O . LEU A 1 186 ? -14.189 11.454 -79.162 1.00 35.00 186 LEU A O 1
ATOM 1518 N N . ALA A 1 187 ? -13.318 9.538 -79.926 1.00 35.84 187 ALA A N 1
ATOM 1519 C CA . ALA A 1 187 ? -12.023 9.535 -79.223 1.00 35.84 187 ALA A CA 1
ATOM 1520 C C . ALA A 1 187 ? -10.906 9.834 -80.268 1.00 35.84 187 ALA A C 1
ATOM 1522 O O . ALA A 1 187 ? -11.263 10.046 -81.431 1.00 35.84 187 ALA A O 1
ATOM 1523 N N . PRO A 1 188 ? -9.580 9.757 -79.991 1.00 56.00 188 PRO A N 1
ATOM 1524 C CA . PRO A 1 188 ? -8.820 9.620 -78.735 1.00 56.00 188 PRO A CA 1
ATOM 1525 C C . PRO A 1 188 ? -7.968 10.932 -78.562 1.00 56.00 188 PRO A C 1
ATOM 1527 O O . PRO A 1 188 ? -8.572 11.973 -78.817 1.00 56.00 188 PRO A O 1
ATOM 1530 N N . PRO A 1 189 ? -6.656 11.029 -78.198 1.00 50.62 189 PRO A N 1
ATOM 1531 C CA . PRO A 1 189 ? -5.673 10.056 -77.706 1.00 50.62 189 PRO A CA 1
ATOM 1532 C C . PRO A 1 189 ? -4.814 10.485 -76.486 1.00 50.62 189 PRO A C 1
ATOM 1534 O O . PRO A 1 189 ? -4.981 11.528 -75.866 1.00 50.62 189 PRO A O 1
ATOM 1537 N N . VAL A 1 190 ? -3.869 9.599 -76.162 1.00 47.31 190 VAL A N 1
ATOM 1538 C CA . VAL A 1 190 ? -2.820 9.660 -75.133 1.00 47.31 190 VAL A CA 1
ATOM 1539 C C . VAL A 1 190 ? -1.707 10.664 -75.477 1.00 47.31 190 VAL A C 1
ATOM 1541 O O . VAL A 1 190 ? -1.244 10.690 -76.615 1.00 47.31 190 VAL A O 1
ATOM 1544 N N . LEU A 1 191 ? -1.151 11.351 -74.469 1.00 43.34 191 LEU A N 1
ATOM 1545 C CA . LEU A 1 191 ? 0.231 11.852 -74.505 1.00 43.34 191 LEU A CA 1
ATOM 1546 C C . LEU A 1 191 ? 1.012 11.424 -73.252 1.00 43.34 191 LEU A C 1
ATOM 1548 O O . LEU A 1 191 ? 0.517 11.479 -72.131 1.00 43.34 191 LEU A O 1
ATOM 1552 N N . ARG A 1 192 ? 2.248 10.972 -73.483 1.00 42.78 192 ARG A N 1
ATOM 1553 C CA . ARG A 1 192 ? 3.192 10.385 -72.519 1.00 42.78 192 ARG A CA 1
ATOM 1554 C C . ARG A 1 192 ? 4.509 11.166 -72.602 1.00 42.78 192 ARG A C 1
ATOM 1556 O O . ARG A 1 192 ? 4.933 11.436 -73.724 1.00 42.78 192 ARG A O 1
ATOM 1563 N N . ARG A 1 193 ? 5.148 11.474 -71.464 1.00 40.16 193 ARG A N 1
ATOM 1564 C CA . ARG A 1 193 ? 6.586 11.814 -71.255 1.00 40.16 193 ARG A CA 1
ATOM 1565 C C . ARG A 1 193 ? 6.758 12.139 -69.758 1.00 40.16 193 ARG A C 1
ATOM 1567 O O . ARG A 1 193 ? 6.165 13.106 -69.304 1.00 40.16 193 ARG A O 1
ATOM 1574 N N . GLU A 1 194 ? 7.242 11.228 -68.912 1.00 42.53 194 GLU A N 1
ATOM 1575 C CA . GLU A 1 194 ? 8.653 10.832 -68.668 1.00 42.53 194 GLU A CA 1
ATOM 1576 C C . GLU A 1 194 ? 9.589 11.989 -68.209 1.00 42.53 194 GLU A C 1
ATOM 1578 O O . GLU A 1 194 ? 9.347 13.135 -68.585 1.00 42.53 194 GLU A O 1
ATOM 1583 N N . PRO A 1 195 ? 10.595 11.717 -67.342 1.00 59.12 195 PRO A N 1
ATOM 1584 C CA . PRO A 1 195 ? 10.993 12.615 -66.241 1.00 59.12 195 PRO A CA 1
ATOM 1585 C C . PRO A 1 195 ? 12.292 13.421 -66.471 1.00 59.12 195 PRO A C 1
ATOM 1587 O O . PRO A 1 195 ? 12.944 13.287 -67.504 1.00 59.12 195 PRO A O 1
ATOM 1590 N N . SER A 1 196 ? 12.716 14.201 -65.462 1.00 41.41 196 SER A N 1
ATOM 1591 C CA . SER A 1 196 ? 14.069 14.785 -65.380 1.00 41.41 196 SER A CA 1
ATOM 1592 C C . SER A 1 196 ? 14.648 14.829 -63.951 1.00 41.41 196 SER A C 1
ATOM 1594 O O . SER A 1 196 ? 14.015 15.338 -63.027 1.00 41.41 196 SER A O 1
ATOM 1596 N N . ASP A 1 197 ? 15.874 14.320 -63.820 1.00 38.59 197 ASP A N 1
ATOM 1597 C CA . ASP A 1 197 ? 16.776 14.251 -62.653 1.00 38.59 197 ASP A CA 1
ATOM 1598 C C . ASP A 1 197 ? 17.094 15.613 -61.957 1.00 38.59 197 ASP A C 1
ATOM 1600 O O . ASP A 1 197 ? 17.205 16.622 -62.643 1.00 38.59 197 ASP A O 1
ATOM 1604 N N . ARG A 1 198 ? 17.136 15.689 -60.601 1.00 47.31 198 ARG A N 1
ATOM 1605 C CA . ARG A 1 198 ? 18.330 15.733 -59.679 1.00 47.31 198 ARG A CA 1
ATOM 1606 C C . ARG A 1 198 ? 19.128 17.079 -59.642 1.00 47.31 198 ARG A C 1
ATOM 1608 O O . ARG A 1 198 ? 18.824 17.945 -60.452 1.00 47.31 198 ARG A O 1
ATOM 1615 N N . PRO A 1 199 ? 20.238 17.248 -58.864 1.00 55.84 199 PRO A N 1
ATOM 1616 C CA . PRO A 1 199 ? 20.619 16.820 -57.488 1.00 55.84 199 PRO A CA 1
ATOM 1617 C C . PRO A 1 199 ? 21.122 18.024 -56.610 1.00 55.84 199 PRO A C 1
ATOM 1619 O O . PRO A 1 199 ? 20.808 19.166 -56.920 1.00 55.84 199 PRO A O 1
ATOM 1622 N N . PHE A 1 200 ? 21.976 17.746 -55.599 1.00 37.75 200 PHE A N 1
ATOM 1623 C CA . PHE A 1 200 ? 22.794 18.635 -54.732 1.00 37.75 200 PHE A CA 1
ATOM 1624 C C . PHE A 1 200 ? 22.071 19.335 -53.566 1.00 37.75 200 PHE A C 1
ATOM 1626 O O . PHE A 1 200 ? 20.938 19.776 -53.707 1.00 37.75 200 PHE A O 1
ATOM 1633 N N . ASP A 1 201 ? 22.697 19.586 -52.408 1.00 41.91 201 ASP A N 1
ATOM 1634 C CA . ASP A 1 201 ? 23.746 18.892 -51.615 1.00 41.91 201 ASP A CA 1
ATOM 1635 C C . ASP A 1 201 ? 23.893 19.687 -50.296 1.00 41.91 201 ASP A C 1
ATOM 1637 O O . ASP A 1 201 ? 23.586 20.879 -50.268 1.00 41.91 201 ASP A O 1
ATOM 1641 N N . GLY A 1 202 ? 24.376 19.089 -49.197 1.00 42.41 202 GLY A N 1
ATOM 1642 C CA . GLY A 1 202 ? 24.556 19.859 -47.953 1.00 42.41 202 GLY A CA 1
ATOM 1643 C C . GLY A 1 202 ? 24.953 19.057 -46.715 1.00 42.41 202 GLY A C 1
ATOM 1644 O O . GLY A 1 202 ? 24.128 18.806 -45.842 1.00 42.41 202 GLY A O 1
ATOM 1645 N N . VAL A 1 203 ? 26.228 18.674 -46.620 1.00 48.19 203 VAL A N 1
ATOM 1646 C CA . VAL A 1 203 ? 26.808 17.982 -45.453 1.00 48.19 203 VAL A CA 1
ATOM 1647 C C . VAL A 1 203 ? 27.527 18.972 -44.532 1.00 48.19 203 VAL A C 1
ATOM 1649 O O . VAL A 1 203 ? 28.254 19.827 -45.033 1.00 48.19 203 VAL A O 1
ATOM 1652 N N . SER A 1 204 ? 27.408 18.764 -43.210 1.00 45.94 204 SER A N 1
ATOM 1653 C CA . SER A 1 204 ? 28.350 19.079 -42.097 1.00 45.94 204 SER A CA 1
ATOM 1654 C C . SER A 1 204 ? 27.602 19.715 -40.913 1.00 45.94 204 SER A C 1
ATOM 1656 O O . SER A 1 204 ? 26.866 20.664 -41.136 1.00 45.94 204 SER A O 1
ATOM 1658 N N . SER A 1 205 ? 27.658 19.305 -39.637 1.00 49.00 205 SER A N 1
ATOM 1659 C CA . SER A 1 205 ? 28.589 18.538 -38.770 1.00 49.00 205 SER A CA 1
ATOM 1660 C C . SER A 1 205 ? 29.148 19.437 -37.653 1.00 49.00 205 SER A C 1
ATOM 1662 O O . SER A 1 205 ? 29.483 20.585 -37.913 1.00 49.00 205 SER A O 1
ATOM 1664 N N . PHE A 1 206 ? 29.360 18.843 -36.463 1.00 42.34 206 PHE A N 1
ATOM 1665 C CA . PHE A 1 206 ? 30.074 19.389 -35.282 1.00 42.34 206 PHE A CA 1
ATOM 1666 C C . PHE A 1 206 ? 29.313 20.440 -34.429 1.00 42.34 206 PHE A C 1
ATOM 1668 O O . PHE A 1 206 ? 28.592 21.264 -34.970 1.00 42.34 206 PHE A O 1
ATOM 1675 N N . ARG A 1 207 ? 29.440 20.497 -33.087 1.00 45.59 207 ARG A N 1
ATOM 1676 C CA . ARG A 1 207 ? 29.980 19.557 -32.065 1.00 45.59 207 ARG A CA 1
ATOM 1677 C C . ARG A 1 207 ? 29.489 19.979 -30.662 1.00 45.59 207 ARG A C 1
ATOM 1679 O O . ARG A 1 207 ? 29.279 21.166 -30.443 1.00 45.59 207 ARG A O 1
ATOM 1686 N N . ASN A 1 208 ? 29.420 19.040 -29.712 1.00 37.72 208 ASN A N 1
ATOM 1687 C CA . ASN A 1 208 ? 29.458 19.344 -28.267 1.00 37.72 208 ASN A CA 1
ATOM 1688 C C . ASN A 1 208 ? 30.850 19.893 -27.872 1.00 37.72 208 ASN A C 1
ATOM 1690 O O . ASN A 1 208 ? 31.836 19.618 -28.570 1.00 37.72 208 ASN A O 1
ATOM 1694 N N . PRO A 1 209 ? 30.945 20.654 -26.772 1.00 61.09 209 PRO A N 1
ATOM 1695 C CA . PRO A 1 209 ? 31.193 20.034 -25.460 1.00 61.09 209 PRO A CA 1
ATOM 1696 C C . PRO A 1 209 ? 29.944 19.904 -24.584 1.00 61.09 209 PRO A C 1
ATOM 1698 O O . PRO A 1 209 ? 29.177 20.881 -24.481 1.00 61.09 209 PRO A O 1
#

Organism: NCBI:txid117547

Sequence (209 aa):
MDHQTEQIHFHSYAADEPRKVETNNIHQILEFFDDEGKLKNQPDTYYVVFAIPCGICQDRNLALTNHYKTQRTRATHEAYAVLPCGHAFGYRCVHKWLYGNRSCPTCRRNPFGPEGFTMLDLFGDADSRDQHEEIKELKALLQRPPPWERRTQPRTQPETQPPQPPPFPRLRRGAVSVGLIDRGGLAPPVLRREPSDRPFDGVSSFRNP